Protein AF-A0A847UBL8-F1 (afdb_monomer)

Radius of gyration: 18.48 Å; Cα contacts (8 Å, |Δi|>4): 573; chains: 1; bounding box: 47×29×57 Å

Mean predicted aligned error: 4.52 Å

pLDDT: mean 92.04, std 9.33, range [50.59, 98.62]

Structure (mmCIF, N/CA/C/O backbone):
data_AF-A0A847UBL8-F1
#
_entry.id   AF-A0A847UBL8-F1
#
loop_
_atom_site.group_PDB
_atom_site.id
_atom_site.type_symbol
_atom_site.label_atom_id
_atom_site.label_alt_id
_atom_site.label_comp_id
_atom_site.label_asym_id
_atom_site.label_entity_id
_atom_site.label_seq_id
_atom_site.pdbx_PDB_ins_code
_atom_site.Cartn_x
_atom_site.Cartn_y
_atom_site.Cartn_z
_atom_site.occupancy
_atom_site.B_iso_or_equiv
_atom_site.auth_seq_id
_atom_site.auth_comp_id
_atom_site.auth_asym_id
_atom_site.auth_atom_id
_atom_site.pdbx_PDB_model_num
ATOM 1 N N . MET A 1 1 ? 25.547 1.699 7.023 1.00 50.59 1 MET A N 1
ATOM 2 C CA . MET A 1 1 ? 24.297 2.345 6.584 1.00 50.59 1 MET A CA 1
ATOM 3 C C . MET A 1 1 ? 24.632 3.116 5.329 1.00 50.59 1 MET A C 1
ATOM 5 O O . MET A 1 1 ? 25.084 4.252 5.408 1.00 50.59 1 MET A O 1
ATOM 9 N N . THR A 1 2 ? 24.555 2.440 4.195 1.00 62.91 2 THR A N 1
ATOM 10 C CA . THR A 1 2 ? 24.952 2.987 2.902 1.00 62.91 2 THR A CA 1
ATOM 11 C C . THR A 1 2 ? 23.849 2.654 1.921 1.00 62.91 2 THR A C 1
ATOM 13 O O . THR A 1 2 ? 23.377 1.523 1.874 1.00 62.91 2 THR A O 1
ATOM 16 N N . VAL A 1 3 ? 23.389 3.678 1.207 1.00 76.44 3 VAL A N 1
ATOM 17 C CA . VAL A 1 3 ? 22.759 3.449 -0.085 1.00 76.44 3 VAL A CA 1
ATOM 18 C C . VAL A 1 3 ? 23.914 3.111 -1.010 1.00 76.44 3 VAL A C 1
ATOM 20 O O . VAL A 1 3 ? 24.780 3.959 -1.242 1.00 76.44 3 VAL A O 1
ATOM 23 N N . ASP A 1 4 ? 23.964 1.868 -1.466 1.00 84.25 4 ASP A N 1
ATOM 24 C CA . ASP A 1 4 ? 25.015 1.427 -2.371 1.00 84.25 4 ASP A CA 1
ATOM 25 C C . ASP A 1 4 ? 24.587 1.795 -3.787 1.00 84.25 4 ASP A C 1
ATOM 27 O O . ASP A 1 4 ? 23.496 1.429 -4.232 1.00 84.25 4 ASP A O 1
ATOM 31 N N . THR A 1 5 ? 25.421 2.593 -4.451 1.00 85.94 5 THR A N 1
ATOM 32 C CA . THR A 1 5 ? 25.137 3.133 -5.780 1.00 85.94 5 THR A CA 1
ATOM 33 C C . THR A 1 5 ? 25.952 2.403 -6.830 1.00 85.94 5 THR A C 1
ATOM 35 O O . THR A 1 5 ? 27.150 2.176 -6.658 1.00 85.94 5 THR A O 1
ATOM 38 N N . GLU A 1 6 ? 25.298 2.045 -7.924 1.00 85.56 6 GLU A N 1
ATOM 39 C CA . GLU A 1 6 ? 25.907 1.357 -9.054 1.00 85.56 6 GLU A CA 1
ATOM 40 C C . GLU A 1 6 ? 25.347 1.901 -10.369 1.00 85.56 6 GLU A C 1
ATOM 42 O O . GLU A 1 6 ? 24.190 2.314 -10.440 1.00 85.56 6 GLU A O 1
ATOM 47 N N . VAL A 1 7 ? 26.184 1.920 -11.407 1.00 83.44 7 VAL A N 1
ATOM 48 C CA . VAL A 1 7 ? 25.737 2.148 -12.786 1.00 83.44 7 VAL A CA 1
ATOM 49 C C . VAL A 1 7 ? 25.394 0.784 -13.359 1.00 83.44 7 VAL A C 1
ATOM 51 O O . VAL A 1 7 ? 26.272 -0.077 -13.463 1.00 83.44 7 VAL A O 1
ATOM 54 N N . ILE A 1 8 ? 24.123 0.575 -13.684 1.00 83.56 8 ILE A N 1
ATOM 55 C CA . ILE A 1 8 ? 23.618 -0.698 -14.197 1.00 83.56 8 ILE A CA 1
ATOM 56 C C . ILE A 1 8 ? 22.680 -0.464 -15.374 1.00 83.56 8 ILE A C 1
ATOM 58 O O . ILE A 1 8 ? 21.973 0.538 -15.444 1.00 83.56 8 ILE A O 1
ATOM 62 N N . GLU A 1 9 ? 22.678 -1.410 -16.308 1.00 86.75 9 GLU A N 1
ATOM 63 C CA . GLU A 1 9 ? 21.803 -1.361 -17.475 1.00 86.75 9 GLU A CA 1
ATOM 64 C C . GLU A 1 9 ? 20.340 -1.623 -17.091 1.00 86.75 9 GLU A C 1
ATOM 66 O O . GLU A 1 9 ? 20.037 -2.267 -16.083 1.00 86.75 9 GLU A O 1
ATOM 71 N N . ARG A 1 10 ? 19.419 -1.174 -17.948 1.00 89.00 10 ARG A N 1
ATOM 72 C CA . ARG A 1 10 ? 17.967 -1.325 -17.780 1.00 89.00 10 ARG A CA 1
ATOM 73 C C . ARG A 1 10 ? 17.536 -2.740 -17.385 1.00 89.00 10 ARG A C 1
ATOM 75 O O . ARG A 1 10 ? 16.724 -2.899 -16.476 1.00 89.00 10 ARG A O 1
ATOM 82 N N . ASP A 1 11 ? 18.062 -3.758 -18.059 1.00 89.75 11 ASP A N 1
ATOM 83 C CA . ASP A 1 11 ? 17.656 -5.146 -17.820 1.00 89.75 11 ASP A CA 1
ATOM 84 C C . ASP A 1 11 ? 18.077 -5.617 -16.421 1.00 89.75 11 ASP A C 1
ATOM 86 O O . ASP A 1 11 ? 17.302 -6.285 -15.739 1.00 89.75 11 ASP A O 1
ATOM 90 N N . ALA A 1 12 ? 19.236 -5.165 -15.932 1.00 90.94 12 ALA A N 1
ATOM 91 C CA . ALA A 1 12 ? 19.679 -5.434 -14.566 1.00 90.94 12 ALA A CA 1
ATOM 92 C C . ALA A 1 12 ? 18.789 -4.735 -13.520 1.00 90.94 12 ALA A C 1
ATOM 94 O O . ALA A 1 12 ? 18.521 -5.307 -12.462 1.00 90.94 12 ALA A O 1
ATOM 95 N N . ILE A 1 13 ? 18.276 -3.533 -13.816 1.00 92.81 13 ILE A N 1
ATOM 96 C CA . ILE A 1 13 ? 17.282 -2.857 -12.963 1.00 92.81 13 ILE A CA 1
ATOM 97 C C . ILE A 1 13 ? 16.007 -3.700 -12.878 1.00 92.81 13 ILE A C 1
ATOM 99 O O . ILE A 1 13 ? 15.506 -3.945 -11.780 1.00 92.81 13 ILE A O 1
ATOM 103 N N . LEU A 1 14 ? 15.493 -4.171 -14.017 1.00 94.69 14 LEU A N 1
ATOM 104 C CA . LEU A 1 14 ? 14.295 -5.012 -14.063 1.00 94.69 14 LEU A CA 1
ATOM 105 C C . LEU A 1 14 ? 14.492 -6.335 -13.323 1.00 94.69 14 LEU A C 1
ATOM 107 O O . LEU A 1 14 ? 13.623 -6.723 -12.545 1.00 94.69 14 LEU A O 1
ATOM 111 N N . ASP A 1 15 ? 15.633 -6.998 -13.501 1.00 95.38 15 ASP A N 1
ATOM 112 C CA . ASP A 1 15 ? 15.965 -8.226 -12.773 1.00 95.38 15 ASP A CA 1
ATOM 113 C C . ASP A 1 15 ? 16.011 -7.997 -11.261 1.00 95.38 15 ASP A C 1
ATOM 115 O O . ASP A 1 15 ? 15.525 -8.824 -10.485 1.00 95.38 15 ASP A O 1
ATOM 119 N N . ARG A 1 16 ? 16.518 -6.840 -10.825 1.00 95.88 16 ARG A N 1
ATOM 120 C CA . ARG A 1 16 ? 16.548 -6.481 -9.407 1.00 95.88 16 ARG A CA 1
ATOM 121 C C . ARG A 1 16 ? 15.157 -6.181 -8.853 1.00 95.88 16 ARG A C 1
ATOM 123 O O . ARG A 1 16 ? 14.856 -6.613 -7.743 1.00 95.88 16 ARG A O 1
ATOM 130 N N . ILE A 1 17 ? 14.294 -5.514 -9.623 1.00 97.88 17 ILE A N 1
ATOM 131 C CA . ILE A 1 17 ? 12.876 -5.332 -9.270 1.00 97.88 17 ILE A CA 1
ATOM 132 C C . ILE A 1 17 ? 12.195 -6.696 -9.124 1.00 97.88 17 ILE A C 1
ATOM 134 O O . ILE A 1 17 ? 11.540 -6.932 -8.112 1.00 97.88 17 ILE A O 1
ATOM 138 N N . ARG A 1 18 ? 12.383 -7.617 -10.080 1.00 98.50 18 ARG A N 1
ATOM 139 C CA . ARG A 1 18 ? 11.810 -8.973 -10.007 1.00 98.50 18 ARG A CA 1
ATOM 140 C C . ARG A 1 18 ? 12.256 -9.697 -8.742 1.00 98.50 18 ARG A C 1
ATOM 142 O O . ARG A 1 18 ? 11.413 -10.165 -7.988 1.00 98.50 18 ARG A O 1
ATOM 149 N N . ALA A 1 19 ? 13.558 -9.701 -8.457 1.00 98.19 19 ALA A N 1
ATOM 150 C CA . ALA A 1 19 ? 14.106 -10.339 -7.263 1.00 98.19 19 ALA A CA 1
ATOM 151 C C . ALA A 1 19 ? 13.559 -9.737 -5.954 1.00 98.19 19 ALA A C 1
ATOM 153 O O . ALA A 1 19 ? 13.264 -10.476 -5.014 1.00 98.19 19 ALA A O 1
ATOM 154 N N . LEU A 1 20 ? 13.401 -8.409 -5.889 1.00 98.50 20 LEU A N 1
ATOM 155 C CA . LEU A 1 20 ? 12.799 -7.729 -4.738 1.00 98.50 20 LEU A CA 1
ATOM 156 C C . LEU A 1 20 ? 11.337 -8.147 -4.545 1.00 98.50 20 LEU A C 1
ATOM 158 O O . LEU A 1 20 ? 10.956 -8.531 -3.443 1.00 98.50 20 LEU A O 1
ATOM 162 N N . VAL A 1 21 ? 10.537 -8.101 -5.612 1.00 98.62 21 VAL A N 1
ATOM 163 C CA . VAL A 1 21 ? 9.102 -8.425 -5.581 1.00 98.62 21 VAL A CA 1
ATOM 164 C C . VAL A 1 21 ? 8.864 -9.908 -5.287 1.00 98.62 21 VAL A C 1
ATOM 166 O O . VAL A 1 21 ? 7.962 -10.243 -4.521 1.00 98.62 21 VAL A O 1
ATOM 169 N N . ASP A 1 22 ? 9.676 -10.809 -5.837 1.00 98.31 22 ASP A N 1
ATOM 170 C CA . ASP A 1 22 ? 9.594 -12.246 -5.555 1.00 98.31 22 ASP A CA 1
ATOM 171 C C . ASP A 1 22 ? 9.936 -12.564 -4.092 1.00 98.31 22 ASP A C 1
ATOM 173 O O . ASP A 1 22 ? 9.366 -13.485 -3.506 1.00 98.31 22 ASP A O 1
ATOM 177 N N . GLY A 1 23 ? 10.835 -11.782 -3.488 1.00 97.56 23 GLY A N 1
ATOM 178 C CA . GLY A 1 23 ? 11.231 -11.905 -2.088 1.00 97.56 23 GLY A CA 1
ATOM 179 C C . GLY A 1 23 ? 10.362 -11.134 -1.090 1.00 97.56 23 GLY A C 1
ATOM 180 O O . GLY A 1 23 ? 10.695 -11.153 0.095 1.00 97.56 23 GLY A O 1
ATOM 181 N N . ALA A 1 24 ? 9.318 -10.434 -1.541 1.00 97.81 24 ALA A N 1
ATOM 182 C CA . ALA A 1 24 ? 8.440 -9.635 -0.688 1.00 97.81 24 ALA A CA 1
ATOM 183 C C . ALA A 1 24 ? 7.417 -10.505 0.062 1.00 97.81 24 ALA A C 1
ATOM 185 O O . ALA A 1 24 ? 6.904 -11.489 -0.489 1.00 97.81 24 ALA A O 1
ATOM 186 N N . ALA A 1 25 ? 7.086 -10.113 1.294 1.00 95.62 25 ALA A N 1
ATOM 187 C CA . ALA A 1 25 ? 6.180 -10.855 2.175 1.00 95.62 25 ALA A CA 1
ATOM 188 C C . ALA A 1 25 ? 4.842 -10.151 2.451 1.00 95.62 25 ALA A C 1
ATOM 190 O O . ALA A 1 25 ? 3.852 -10.822 2.736 1.00 95.62 25 ALA A O 1
ATOM 191 N N . SER A 1 26 ? 4.798 -8.824 2.382 1.00 94.56 26 SER A N 1
ATOM 192 C CA . SER A 1 26 ? 3.670 -8.012 2.849 1.00 94.56 26 SER A CA 1
ATOM 193 C C . SER A 1 26 ? 3.264 -6.921 1.863 1.00 94.56 26 SER A C 1
ATOM 195 O O . SER A 1 26 ? 2.075 -6.762 1.580 1.00 94.56 26 SER A O 1
ATOM 197 N N . GLU A 1 27 ? 4.221 -6.187 1.293 1.00 96.56 27 GLU A N 1
ATOM 198 C CA . GLU A 1 27 ? 3.907 -5.077 0.397 1.00 96.56 27 GLU A CA 1
ATOM 199 C C . GLU A 1 27 ? 4.990 -4.798 -0.641 1.00 96.56 27 GLU A C 1
ATOM 201 O O . GLU A 1 27 ? 6.174 -5.065 -0.444 1.00 96.56 27 GLU A O 1
ATOM 206 N N . VAL A 1 28 ? 4.550 -4.205 -1.747 1.00 98.50 28 VAL A N 1
ATOM 207 C CA . VAL A 1 28 ? 5.371 -3.708 -2.844 1.00 98.50 28 VAL A CA 1
ATOM 208 C C . VAL A 1 28 ? 4.881 -2.308 -3.194 1.00 98.50 28 VAL A C 1
ATOM 210 O O . VAL A 1 28 ? 3.711 -2.123 -3.522 1.00 98.50 28 VAL A O 1
ATOM 213 N N . ALA A 1 29 ? 5.781 -1.332 -3.183 1.00 98.25 29 ALA A N 1
ATOM 214 C CA . ALA A 1 29 ? 5.577 -0.025 -3.793 1.00 98.25 29 ALA A CA 1
ATOM 215 C C . ALA A 1 29 ? 6.508 0.109 -4.997 1.00 98.25 29 ALA A C 1
ATOM 217 O O . ALA A 1 29 ? 7.729 0.071 -4.842 1.00 98.25 29 ALA A O 1
ATOM 218 N N . LEU A 1 30 ? 5.935 0.246 -6.190 1.00 98.50 30 LEU A N 1
ATOM 219 C CA . LEU A 1 30 ? 6.656 0.280 -7.458 1.00 98.50 30 LEU A CA 1
ATOM 220 C C . LEU A 1 30 ? 6.348 1.572 -8.221 1.00 98.50 30 LEU A C 1
ATOM 222 O O . LEU A 1 30 ? 5.190 1.953 -8.342 1.00 98.50 30 LEU A O 1
ATOM 226 N N . SER A 1 31 ? 7.373 2.207 -8.781 1.00 97.75 31 SER A N 1
ATOM 227 C CA . SER A 1 31 ? 7.287 3.311 -9.739 1.00 97.75 31 SER A CA 1
ATOM 228 C C . SER A 1 31 ? 8.117 2.969 -10.967 1.00 97.75 31 SER A C 1
ATOM 230 O O . SER A 1 31 ? 9.335 2.813 -10.858 1.00 97.75 31 SER A O 1
ATOM 232 N N . VAL A 1 32 ? 7.480 2.847 -12.130 1.00 95.44 32 VAL A N 1
ATOM 233 C CA . VAL A 1 32 ? 8.136 2.481 -13.398 1.00 95.44 32 VAL A CA 1
ATOM 234 C C . VAL A 1 32 ? 7.456 3.170 -14.587 1.00 95.44 32 VAL A C 1
ATOM 236 O O . VAL A 1 32 ? 6.275 3.519 -14.495 1.00 95.44 32 VAL A O 1
ATOM 239 N N . PRO A 1 33 ? 8.149 3.353 -15.729 1.00 92.00 33 PRO A N 1
ATOM 240 C CA . PRO A 1 33 ? 7.490 3.823 -16.933 1.00 92.00 33 PRO A CA 1
ATOM 241 C C . PRO A 1 33 ? 6.492 2.776 -17.420 1.00 92.00 33 PRO A C 1
ATOM 243 O O . PRO A 1 33 ? 6.700 1.571 -17.236 1.00 92.00 33 PRO A O 1
ATOM 246 N N . HIS A 1 34 ? 5.473 3.209 -18.160 1.00 88.44 34 HIS A N 1
ATOM 247 C CA . HIS A 1 34 ? 4.512 2.281 -18.764 1.00 88.44 34 HIS A CA 1
ATOM 248 C C . HIS A 1 34 ? 5.172 1.198 -19.635 1.00 88.44 34 HIS A C 1
ATOM 250 O O . HIS A 1 34 ? 4.654 0.090 -19.757 1.00 88.44 34 HIS A O 1
ATOM 256 N N . THR A 1 35 ? 6.329 1.498 -20.229 1.00 86.50 35 THR A N 1
ATOM 257 C CA . THR A 1 35 ? 7.072 0.588 -21.108 1.00 86.50 35 THR A CA 1
ATOM 258 C C . THR A 1 35 ? 7.704 -0.594 -20.377 1.00 86.50 35 THR A C 1
ATOM 260 O O . THR A 1 35 ? 7.967 -1.605 -21.019 1.00 86.50 35 THR A O 1
ATOM 263 N N . ALA A 1 36 ? 7.934 -0.496 -19.065 1.00 90.56 36 ALA A N 1
ATOM 264 C CA . ALA A 1 36 ? 8.500 -1.576 -18.254 1.00 90.56 36 ALA A CA 1
ATOM 265 C C . ALA A 1 36 ? 7.438 -2.552 -17.720 1.00 90.56 36 ALA A C 1
ATOM 267 O O . ALA A 1 36 ? 7.773 -3.665 -17.321 1.00 90.56 36 ALA A O 1
ATOM 268 N N . LEU A 1 37 ? 6.157 -2.165 -17.719 1.00 90.31 37 LEU A N 1
ATOM 269 C CA . LEU A 1 37 ? 5.081 -2.982 -17.151 1.00 90.31 37 LEU A CA 1
ATOM 270 C C . LEU A 1 37 ? 4.933 -4.371 -17.785 1.00 90.31 37 LEU A C 1
ATOM 272 O O . LEU A 1 37 ? 4.844 -5.330 -17.020 1.00 90.31 37 LEU A O 1
ATOM 276 N N . PRO A 1 38 ? 4.941 -4.536 -19.127 1.00 91.00 38 PRO A N 1
ATOM 277 C CA . PRO A 1 38 ? 4.765 -5.861 -19.727 1.00 91.00 38 PRO A CA 1
ATOM 278 C C . PRO A 1 38 ? 5.842 -6.864 -19.293 1.00 91.00 38 PRO A C 1
ATOM 280 O O . PRO A 1 38 ? 5.612 -8.066 -19.252 1.00 91.00 38 PRO A O 1
ATOM 283 N N . GLU A 1 39 ? 7.030 -6.372 -18.940 1.00 94.00 39 GLU A N 1
ATOM 284 C CA . GLU A 1 39 ? 8.161 -7.191 -18.504 1.00 94.00 39 GLU A CA 1
ATOM 285 C C . GLU A 1 39 ? 8.105 -7.569 -17.016 1.00 94.00 39 GLU A C 1
ATOM 287 O O . GLU A 1 39 ? 8.870 -8.433 -16.574 1.00 94.00 39 GLU A O 1
ATOM 292 N N . LEU A 1 40 ? 7.229 -6.917 -16.249 1.00 96.62 40 LEU A N 1
ATOM 293 C CA . LEU A 1 40 ? 7.016 -7.134 -14.817 1.00 96.62 40 LEU A CA 1
ATOM 294 C C . LEU A 1 40 ? 5.651 -7.773 -14.514 1.00 96.62 40 LEU A C 1
ATOM 296 O O . LEU A 1 40 ? 5.417 -8.166 -13.375 1.00 96.62 40 LEU A O 1
ATOM 300 N N . GLU A 1 41 ? 4.776 -7.914 -15.514 1.00 95.88 41 GLU A N 1
ATOM 301 C CA . GLU A 1 41 ? 3.394 -8.397 -15.377 1.00 95.88 41 GLU A CA 1
ATOM 302 C C . GLU A 1 41 ? 3.306 -9.718 -14.601 1.00 95.88 41 GLU A C 1
ATOM 304 O O . GLU A 1 41 ? 2.591 -9.812 -13.607 1.00 95.88 41 GLU A O 1
ATOM 309 N N . ALA A 1 42 ? 4.093 -10.724 -14.995 1.00 96.94 42 ALA A N 1
ATOM 310 C CA . ALA A 1 42 ? 4.076 -12.035 -14.344 1.00 96.94 42 ALA A CA 1
ATOM 311 C C . ALA A 1 42 ? 4.524 -11.969 -12.872 1.00 96.94 42 ALA A C 1
ATOM 313 O O . ALA A 1 42 ? 3.921 -12.605 -12.009 1.00 96.94 42 ALA A O 1
ATOM 314 N N . THR A 1 43 ? 5.559 -11.180 -12.579 1.00 98.31 43 THR A N 1
ATOM 315 C CA . THR A 1 43 ? 6.092 -10.999 -11.221 1.00 98.31 43 THR A CA 1
ATOM 316 C C . THR A 1 43 ? 5.093 -10.253 -10.333 1.00 98.31 43 THR A C 1
ATOM 318 O O . THR A 1 43 ? 4.839 -10.663 -9.201 1.00 98.31 43 THR A O 1
ATOM 321 N N . LEU A 1 44 ? 4.471 -9.190 -10.852 1.00 98.38 44 LEU A N 1
ATOM 322 C CA . LEU A 1 44 ? 3.452 -8.423 -10.135 1.00 98.38 44 LEU A CA 1
ATOM 323 C C . LEU A 1 44 ? 2.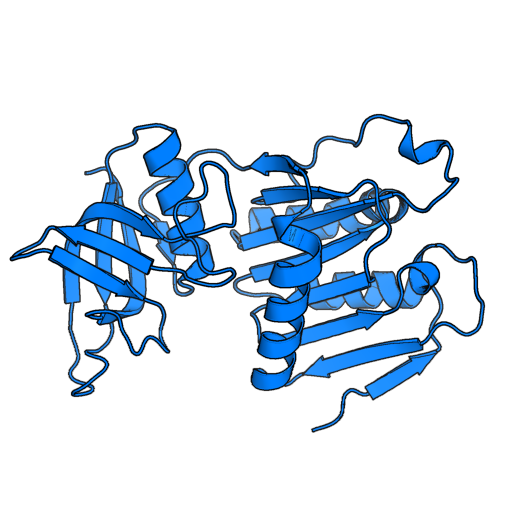180 -9.240 -9.899 1.00 98.38 44 LEU A C 1
ATOM 325 O O . LEU A 1 44 ? 1.645 -9.219 -8.793 1.00 98.38 44 LEU A O 1
ATOM 329 N N . SER A 1 45 ? 1.738 -10.013 -10.893 1.00 97.94 45 SER A N 1
ATOM 330 C CA . SER A 1 45 ? 0.606 -10.929 -10.741 1.00 97.94 45 SER A CA 1
ATOM 331 C C . SER A 1 45 ? 0.865 -11.971 -9.667 1.00 97.94 45 SER A C 1
ATOM 333 O O . SER A 1 45 ? 0.026 -12.167 -8.794 1.00 97.94 45 SER A O 1
ATOM 335 N N . ALA A 1 46 ? 2.057 -12.568 -9.647 1.00 98.19 46 ALA A N 1
ATOM 336 C CA . ALA A 1 46 ? 2.421 -13.509 -8.597 1.00 98.19 46 ALA A CA 1
ATOM 337 C C . ALA A 1 46 ? 2.445 -12.860 -7.200 1.00 98.19 46 ALA A C 1
ATOM 339 O O . ALA A 1 46 ? 2.159 -13.534 -6.213 1.00 98.19 46 ALA A O 1
ATOM 340 N N . ALA A 1 47 ? 2.797 -11.574 -7.085 1.00 98.31 47 ALA A N 1
ATOM 341 C CA . ALA A 1 47 ? 2.736 -10.846 -5.817 1.00 98.31 47 ALA A CA 1
ATOM 342 C C . ALA A 1 47 ? 1.287 -10.603 -5.361 1.00 98.31 47 ALA A C 1
ATOM 344 O O . ALA A 1 47 ? 0.973 -10.817 -4.190 1.00 98.31 47 ALA A O 1
ATOM 345 N N . VAL A 1 48 ? 0.393 -10.230 -6.282 1.00 97.44 48 VAL A N 1
ATOM 346 C CA . VAL A 1 48 ? -1.046 -10.098 -5.999 1.00 97.44 48 VAL A CA 1
ATOM 347 C C . VAL A 1 48 ? -1.650 -11.442 -5.583 1.00 97.44 48 VAL A C 1
ATOM 349 O O . VAL A 1 48 ? -2.337 -11.503 -4.567 1.00 97.44 48 VAL A O 1
ATOM 352 N N . ASP A 1 49 ? -1.331 -12.532 -6.287 1.00 96.56 49 ASP A N 1
ATOM 353 C CA . ASP A 1 49 ? -1.835 -13.883 -5.989 1.00 96.56 49 ASP A CA 1
ATOM 354 C C . ASP A 1 49 ? -1.396 -14.397 -4.609 1.00 96.56 49 ASP A C 1
ATOM 356 O O . ASP A 1 49 ? -2.108 -15.163 -3.958 1.00 96.56 49 ASP A O 1
ATOM 360 N N . ARG A 1 50 ? -0.223 -13.964 -4.130 1.00 95.44 50 ARG A N 1
ATOM 361 C CA . ARG A 1 50 ? 0.255 -14.239 -2.764 1.00 95.44 50 ARG A CA 1
ATOM 362 C C . ARG A 1 50 ? -0.437 -13.381 -1.696 1.00 95.44 50 ARG A C 1
ATOM 364 O O . ARG A 1 50 ? -0.206 -13.606 -0.510 1.00 95.44 50 ARG A O 1
ATOM 371 N N . GLY A 1 51 ? -1.279 -12.429 -2.095 1.00 94.38 51 GLY A N 1
ATOM 372 C CA . GLY A 1 51 ? -2.044 -11.570 -1.199 1.00 94.38 51 GLY A CA 1
ATOM 373 C C . GLY A 1 51 ? -1.262 -10.380 -0.648 1.00 94.38 51 GLY A C 1
ATOM 374 O O . GLY A 1 51 ? -1.593 -9.911 0.437 1.00 94.38 51 GLY A O 1
ATOM 375 N N . LEU A 1 52 ? -0.229 -9.894 -1.345 1.00 96.75 52 LEU A N 1
ATOM 376 C CA . LEU A 1 52 ? 0.527 -8.703 -0.933 1.00 96.75 52 LEU A CA 1
ATOM 377 C C . LEU A 1 52 ? -0.259 -7.422 -1.246 1.00 96.75 52 LEU A C 1
ATOM 379 O O . LEU A 1 52 ? -1.060 -7.376 -2.180 1.00 96.75 52 LEU A O 1
ATOM 383 N N . LEU A 1 53 ? 0.024 -6.342 -0.512 1.00 97.38 53 LEU A N 1
ATOM 384 C CA . LEU A 1 53 ? -0.355 -4.996 -0.945 1.00 97.38 53 LEU A CA 1
ATOM 385 C C . LEU A 1 53 ? 0.571 -4.553 -2.085 1.00 97.38 53 LEU A C 1
ATOM 387 O O . LEU A 1 53 ? 1.740 -4.264 -1.847 1.00 97.38 53 LEU A O 1
ATOM 391 N N . VAL A 1 54 ? 0.059 -4.458 -3.310 1.00 98.38 54 VAL A N 1
ATOM 392 C CA . VAL A 1 54 ? 0.852 -4.069 -4.486 1.00 98.38 54 VAL A CA 1
ATOM 393 C C . VAL A 1 54 ? 0.408 -2.693 -4.985 1.00 98.38 54 VAL A C 1
ATOM 395 O O . VAL A 1 54 ? -0.648 -2.549 -5.605 1.00 98.38 54 VAL A O 1
ATOM 398 N N . LEU A 1 55 ? 1.213 -1.673 -4.698 1.00 98.12 55 LEU A N 1
ATOM 399 C CA . LEU A 1 55 ? 1.027 -0.291 -5.134 1.00 98.12 55 LEU A CA 1
ATOM 400 C C . LEU A 1 55 ? 1.881 -0.032 -6.378 1.00 98.12 55 LEU A C 1
ATOM 402 O O . LEU A 1 55 ? 3.108 -0.104 -6.312 1.00 98.12 55 LEU A O 1
ATOM 406 N N . VAL A 1 56 ? 1.248 0.299 -7.503 1.00 98.31 56 VAL A N 1
ATOM 407 C CA . VAL A 1 56 ? 1.949 0.552 -8.772 1.00 98.31 56 VAL A CA 1
ATOM 408 C C . VAL A 1 56 ? 1.699 1.979 -9.242 1.00 98.31 56 VAL A C 1
ATOM 410 O O . VAL A 1 56 ? 0.592 2.338 -9.631 1.00 98.31 56 VAL A O 1
ATOM 413 N N . LEU A 1 57 ? 2.739 2.803 -9.235 1.00 97.38 57 LEU A N 1
ATOM 414 C CA . LEU A 1 57 ? 2.775 4.064 -9.955 1.00 97.38 57 LEU A CA 1
ATOM 415 C C . LEU A 1 57 ? 3.360 3.827 -11.346 1.00 97.38 57 LEU A C 1
ATOM 417 O O . LEU A 1 57 ? 4.507 3.412 -11.506 1.00 97.38 57 LEU A O 1
ATOM 421 N N . VAL A 1 58 ? 2.566 4.137 -12.356 1.00 95.31 58 VAL A N 1
ATOM 422 C CA . VAL A 1 58 ? 2.980 4.111 -13.752 1.00 95.31 58 VAL A CA 1
ATOM 423 C C . VAL A 1 58 ? 3.141 5.541 -14.216 1.00 95.31 58 VAL A C 1
ATOM 425 O O . VAL A 1 58 ? 2.253 6.363 -13.994 1.00 95.31 58 VAL A O 1
ATOM 428 N N . TRP A 1 59 ? 4.248 5.848 -14.869 1.00 92.69 59 TRP A N 1
ATOM 429 C CA . TRP A 1 59 ? 4.470 7.175 -15.425 1.00 92.69 59 TRP A CA 1
ATOM 430 C C . TRP A 1 59 ? 4.830 7.125 -16.904 1.00 92.69 59 TRP A C 1
ATOM 432 O O . TRP A 1 59 ? 5.232 6.092 -17.449 1.00 92.69 59 TRP A O 1
ATOM 442 N N . ASP A 1 60 ? 4.650 8.258 -17.567 1.00 85.31 60 ASP A N 1
ATOM 443 C CA . ASP A 1 60 ? 4.894 8.410 -18.991 1.00 85.31 60 ASP A CA 1
ATOM 444 C C . ASP A 1 60 ? 6.161 9.243 -19.232 1.00 85.31 60 ASP A C 1
ATOM 446 O O . ASP A 1 60 ? 6.250 10.377 -18.762 1.00 85.31 60 ASP A O 1
ATOM 450 N N . PRO A 1 61 ? 7.177 8.709 -19.939 1.00 73.75 61 PRO A N 1
ATOM 451 C CA . PRO A 1 61 ? 8.333 9.508 -20.319 1.00 73.75 61 PRO A CA 1
ATOM 452 C 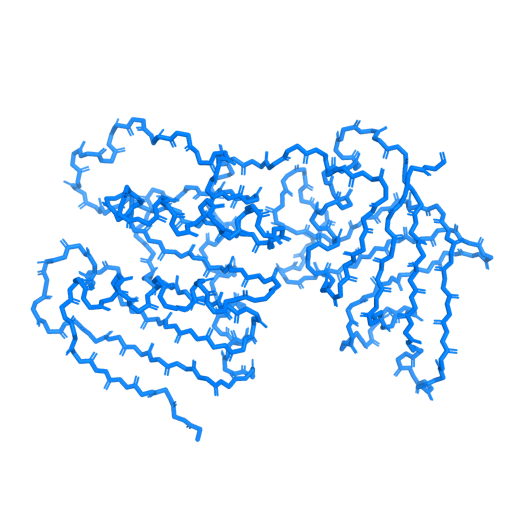C . PRO A 1 61 ? 7.904 10.680 -21.223 1.00 73.75 61 PRO A C 1
ATOM 454 O O . PRO A 1 61 ? 7.094 10.477 -22.140 1.00 73.75 61 PRO A O 1
ATOM 457 N N . PRO A 1 62 ? 8.466 11.890 -21.041 1.00 68.94 62 PRO A N 1
ATOM 458 C CA . PRO A 1 62 ? 8.191 13.017 -21.920 1.00 68.94 62 PRO A CA 1
ATOM 459 C C . PRO A 1 62 ? 8.514 12.649 -23.371 1.00 68.94 62 PRO A C 1
ATOM 461 O O . PRO A 1 62 ? 9.568 12.090 -23.653 1.00 68.94 62 PRO A O 1
ATOM 464 N N . HIS A 1 63 ? 7.620 12.992 -24.299 1.00 69.75 63 HIS A N 1
ATOM 465 C CA . HIS A 1 63 ? 7.773 12.731 -25.739 1.00 69.75 63 HIS A CA 1
ATOM 466 C C . HIS A 1 63 ? 7.733 11.253 -26.182 1.00 69.75 63 HIS A C 1
ATOM 468 O O . HIS A 1 63 ? 7.974 10.982 -27.360 1.00 69.75 63 HIS A O 1
ATOM 474 N N . ASP A 1 64 ? 7.363 10.300 -25.319 1.00 70.44 64 ASP A N 1
ATOM 475 C CA . ASP A 1 64 ? 7.102 8.928 -25.770 1.00 70.44 64 ASP A CA 1
ATOM 476 C C . ASP A 1 64 ? 5.706 8.834 -26.403 1.00 70.44 64 ASP A C 1
ATOM 478 O O . ASP A 1 64 ? 4.699 8.825 -25.704 1.00 70.44 64 ASP A O 1
ATOM 482 N N . GLU A 1 65 ? 5.602 8.722 -27.728 1.00 68.94 65 GLU A N 1
ATOM 483 C CA . GLU A 1 65 ? 4.313 8.576 -28.428 1.00 68.94 65 GLU A CA 1
ATOM 484 C C . GLU A 1 65 ? 3.508 7.335 -27.980 1.00 68.94 65 GLU A C 1
ATOM 486 O O . GLU A 1 65 ? 2.290 7.292 -28.168 1.00 68.94 65 GLU A O 1
ATOM 491 N N . ARG A 1 66 ? 4.148 6.333 -27.354 1.00 67.38 66 ARG A N 1
ATOM 492 C CA . ARG A 1 66 ? 3.454 5.182 -26.750 1.00 67.38 66 ARG A CA 1
ATOM 493 C C . ARG A 1 66 ? 2.650 5.565 -25.509 1.00 67.38 66 ARG A C 1
ATOM 495 O O . ARG A 1 66 ? 1.639 4.915 -25.271 1.00 67.38 66 ARG A O 1
ATOM 502 N N . SER A 1 67 ? 3.011 6.641 -24.804 1.00 65.06 67 SER A N 1
ATOM 503 C CA . SER A 1 67 ? 2.231 7.180 -23.675 1.00 65.06 67 SER A CA 1
ATOM 504 C C . SER A 1 67 ? 0.807 7.578 -24.075 1.00 65.06 67 SER A C 1
ATOM 506 O O . SER A 1 67 ? -0.113 7.530 -23.267 1.00 65.06 67 SER A O 1
ATOM 508 N N . LYS A 1 68 ? 0.574 7.903 -25.354 1.00 65.50 68 LYS A N 1
ATOM 509 C CA . LYS A 1 68 ? -0.770 8.204 -25.871 1.00 65.50 68 LYS A CA 1
ATOM 510 C C . LYS A 1 68 ? -1.651 6.961 -26.008 1.00 65.50 68 LYS A C 1
ATOM 512 O O . LYS A 1 68 ? -2.837 7.092 -26.303 1.00 65.50 68 LYS A O 1
ATOM 517 N N . ARG A 1 69 ? -1.087 5.757 -25.863 1.00 68.75 69 ARG A N 1
ATOM 518 C CA . ARG A 1 69 ? -1.848 4.505 -25.881 1.00 68.75 69 ARG A CA 1
ATOM 519 C C . ARG A 1 69 ? -2.516 4.294 -24.527 1.00 68.75 69 ARG A C 1
ATOM 521 O O . ARG A 1 69 ? -2.014 4.719 -23.488 1.00 68.75 69 ARG A O 1
ATOM 528 N N . GLU A 1 70 ? -3.657 3.620 -24.551 1.00 73.06 70 GLU A N 1
ATOM 529 C CA . GLU A 1 70 ? -4.289 3.151 -23.323 1.00 73.06 70 GLU A CA 1
ATOM 530 C C . GLU A 1 70 ? -3.358 2.161 -22.615 1.00 73.06 70 GLU A C 1
ATOM 532 O O . GLU A 1 70 ? -2.753 1.292 -23.253 1.00 73.06 70 GLU A O 1
ATOM 537 N N . LEU A 1 71 ? -3.225 2.321 -21.297 1.00 78.69 71 LEU A N 1
ATOM 538 C CA . LEU A 1 71 ? -2.503 1.362 -20.471 1.00 78.69 71 LEU A CA 1
ATOM 539 C C . LEU A 1 71 ? -3.251 0.021 -20.489 1.00 78.69 71 LEU A C 1
ATOM 541 O O . LEU A 1 71 ? -4.485 0.023 -20.438 1.00 78.69 71 LEU A O 1
ATOM 545 N N . PRO A 1 72 ? -2.537 -1.120 -20.527 1.00 80.06 72 PRO A N 1
ATOM 546 C CA . PRO A 1 72 ? -3.177 -2.404 -20.284 1.00 80.06 72 PRO A CA 1
ATOM 547 C C . PRO A 1 72 ? -3.821 -2.404 -18.892 1.00 80.06 72 PRO A C 1
ATOM 549 O O . PRO A 1 72 ? -3.414 -1.655 -18.001 1.00 80.06 72 PRO A O 1
ATOM 552 N N . SER A 1 73 ? -4.828 -3.257 -18.703 1.00 87.12 73 SER A N 1
ATOM 553 C CA . SER A 1 73 ? -5.444 -3.428 -17.387 1.00 87.12 73 SER A CA 1
ATOM 554 C C . SER A 1 73 ? -4.390 -3.831 -16.355 1.00 87.12 73 SER A C 1
ATOM 556 O O . SER A 1 73 ? -3.644 -4.784 -16.563 1.00 87.12 73 SER A O 1
ATOM 558 N N . LEU A 1 74 ? -4.366 -3.120 -15.229 1.00 92.31 74 LEU A N 1
ATOM 559 C CA . LEU A 1 74 ? -3.480 -3.396 -14.095 1.00 92.31 74 LEU A CA 1
ATOM 560 C C . LEU A 1 74 ? -4.169 -4.217 -13.003 1.00 92.31 74 LEU A C 1
ATOM 562 O O . LEU A 1 74 ? -3.602 -4.388 -11.923 1.00 92.31 74 LEU A O 1
ATOM 566 N N . ALA A 1 75 ? -5.369 -4.736 -13.282 1.00 91.69 75 ALA A N 1
ATOM 567 C CA . ALA A 1 75 ? -6.187 -5.430 -12.293 1.00 91.69 75 ALA A CA 1
ATOM 568 C C . ALA A 1 75 ? -5.505 -6.668 -11.709 1.00 91.69 75 ALA A C 1
ATOM 570 O O . ALA A 1 75 ? -5.538 -6.889 -10.505 1.00 91.69 75 ALA A O 1
ATOM 571 N N . ASN A 1 76 ? -4.795 -7.420 -12.549 1.00 93.44 76 ASN A N 1
ATOM 572 C CA . ASN A 1 76 ? -4.063 -8.600 -12.101 1.00 93.44 76 ASN A CA 1
ATOM 573 C C . ASN A 1 76 ? -2.660 -8.263 -11.580 1.00 93.44 76 ASN A C 1
ATOM 575 O O . ASN A 1 76 ? -1.963 -9.154 -11.135 1.00 93.44 76 ASN A O 1
ATOM 579 N N . CYS A 1 77 ? -2.204 -7.012 -11.674 1.00 96.19 77 CYS A N 1
ATOM 580 C CA . CYS A 1 77 ? -0.820 -6.617 -11.369 1.00 96.19 77 CYS A CA 1
ATOM 581 C C . CYS A 1 77 ? -0.710 -5.649 -10.191 1.00 96.19 77 CYS A C 1
ATOM 583 O O . CYS A 1 77 ? 0.382 -5.181 -9.876 1.00 96.19 77 CYS A O 1
ATOM 585 N N . SER A 1 78 ? -1.827 -5.274 -9.576 1.00 97.88 78 SER A N 1
ATOM 586 C CA . SER A 1 78 ? -1.833 -4.285 -8.507 1.00 97.88 78 SER A CA 1
ATOM 587 C C . SER A 1 78 ? -3.026 -4.473 -7.585 1.00 97.88 78 SER A C 1
ATOM 589 O O . SER A 1 78 ? -4.107 -4.856 -8.020 1.00 97.88 78 SER A O 1
ATOM 591 N N . THR A 1 79 ? -2.853 -4.116 -6.317 1.00 97.50 79 THR A N 1
ATOM 592 C CA . THR A 1 79 ? -3.975 -3.780 -5.435 1.00 97.50 79 THR A CA 1
ATOM 593 C C . THR A 1 79 ? -4.485 -2.381 -5.759 1.00 97.50 79 THR A C 1
ATOM 595 O O . THR A 1 79 ? -5.687 -2.152 -5.822 1.00 97.50 79 THR A O 1
ATOM 598 N N . VAL A 1 80 ? -3.571 -1.437 -5.990 1.00 97.88 80 VAL A N 1
ATOM 599 C CA . VAL A 1 80 ? -3.893 -0.072 -6.412 1.00 97.88 80 VAL A CA 1
ATOM 600 C C . VAL A 1 80 ? -2.876 0.347 -7.456 1.00 97.88 80 VAL A C 1
ATOM 602 O O . VAL A 1 80 ? -1.672 0.207 -7.230 1.00 97.88 80 VAL A O 1
ATOM 605 N N . ALA A 1 81 ? -3.343 0.895 -8.574 1.00 97.69 81 ALA A N 1
ATOM 606 C CA . ALA A 1 81 ? -2.466 1.537 -9.534 1.00 97.69 81 ALA A CA 1
ATOM 607 C C . ALA A 1 81 ? -2.857 2.985 -9.790 1.00 97.69 81 ALA A C 1
ATOM 609 O O . ALA A 1 81 ? -4.036 3.342 -9.898 1.00 97.69 81 ALA A O 1
ATOM 610 N N . ARG A 1 82 ? -1.829 3.815 -9.937 1.00 96.38 82 ARG A N 1
ATOM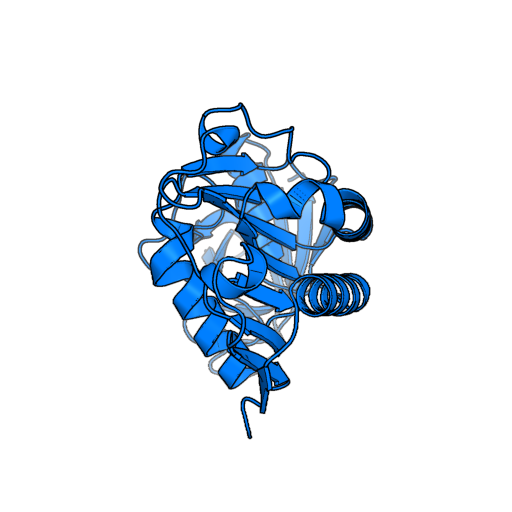 611 C CA . ARG A 1 82 ? -1.957 5.212 -10.321 1.00 96.38 82 ARG A CA 1
ATOM 612 C C . ARG A 1 82 ? -1.137 5.511 -11.560 1.00 96.38 82 ARG A C 1
ATOM 614 O O . ARG A 1 82 ? -0.107 4.885 -11.791 1.00 96.38 82 ARG A O 1
ATOM 621 N N . ARG A 1 83 ? -1.589 6.494 -12.334 1.00 94.38 83 ARG A N 1
ATOM 622 C CA . ARG A 1 83 ? -0.899 7.004 -13.516 1.00 94.38 83 ARG A CA 1
ATOM 623 C C . ARG A 1 83 ? -0.490 8.460 -13.319 1.00 94.38 83 ARG A C 1
ATOM 625 O O . ARG A 1 83 ? -1.318 9.285 -12.929 1.00 94.38 83 ARG A O 1
ATOM 632 N N . SER A 1 84 ? 0.768 8.760 -13.616 1.00 93.00 84 SER A N 1
ATOM 633 C CA . SER A 1 84 ? 1.308 10.115 -13.732 1.00 93.00 84 SER A CA 1
ATOM 634 C C . SER A 1 84 ? 1.628 10.419 -15.195 1.00 93.00 84 SER A C 1
ATOM 636 O O . SER A 1 84 ? 2.247 9.602 -15.873 1.00 93.00 84 SER A O 1
ATOM 638 N N . GLU A 1 85 ? 1.226 11.594 -15.676 1.00 87.44 85 GLU A N 1
ATOM 639 C CA . GLU A 1 85 ? 1.642 12.097 -16.997 1.00 87.44 85 GLU A CA 1
ATOM 640 C C . GLU A 1 85 ? 3.061 12.693 -16.965 1.00 87.44 85 GLU A C 1
ATOM 642 O O . GLU A 1 85 ? 3.686 12.860 -18.010 1.00 87.44 85 GLU A O 1
ATOM 647 N N . ASP A 1 86 ? 3.583 12.974 -15.767 1.00 87.12 86 ASP A N 1
ATOM 648 C CA . ASP A 1 86 ? 4.944 13.451 -15.539 1.00 87.12 86 ASP A CA 1
ATOM 649 C C . ASP A 1 86 ? 5.888 12.300 -15.169 1.00 87.12 86 ASP A C 1
ATOM 651 O O . ASP A 1 86 ? 5.486 11.337 -14.502 1.00 87.12 86 ASP A O 1
ATOM 655 N N . ILE A 1 87 ? 7.165 12.439 -15.545 1.00 86.62 87 ILE A N 1
ATOM 656 C CA . ILE A 1 87 ? 8.231 11.501 -15.175 1.00 86.62 87 ILE A CA 1
ATOM 657 C C . ILE A 1 87 ? 8.380 11.406 -13.652 1.00 86.62 87 ILE A C 1
ATOM 659 O O . ILE A 1 87 ? 8.425 12.417 -12.950 1.00 86.62 87 ILE A O 1
ATOM 663 N N . ALA A 1 88 ? 8.522 10.181 -13.150 1.00 91.50 88 ALA A N 1
ATOM 664 C CA . ALA A 1 88 ? 8.860 9.913 -11.758 1.00 91.50 88 ALA A CA 1
ATOM 665 C C . ALA A 1 88 ? 10.138 9.055 -11.671 1.00 91.50 88 ALA A C 1
ATOM 667 O O . ALA A 1 88 ? 10.588 8.497 -12.677 1.00 91.50 88 ALA A O 1
ATOM 668 N N . PRO A 1 89 ? 10.759 8.946 -10.485 1.00 92.62 89 PRO A N 1
ATOM 669 C CA . PRO A 1 89 ? 11.869 8.033 -10.263 1.00 92.62 89 PRO A CA 1
ATOM 670 C C . PRO A 1 89 ? 11.484 6.586 -10.572 1.00 92.62 89 PRO A C 1
ATOM 672 O O . PRO A 1 89 ? 10.326 6.182 -10.402 1.00 92.62 89 PRO A O 1
ATOM 675 N N . VAL A 1 90 ? 12.481 5.789 -10.949 1.00 94.06 90 VAL A N 1
ATOM 676 C CA . VAL A 1 90 ? 12.374 4.338 -10.800 1.00 94.06 90 VAL A CA 1
ATOM 677 C C . VAL A 1 90 ? 12.481 4.049 -9.320 1.00 94.06 90 VAL A C 1
ATOM 679 O O . VAL A 1 90 ? 13.459 4.429 -8.682 1.00 94.06 90 VAL A O 1
ATOM 682 N N . PHE A 1 91 ? 11.472 3.404 -8.763 1.00 97.38 91 PHE A N 1
ATOM 683 C CA . PHE A 1 91 ? 11.426 3.123 -7.338 1.00 97.38 91 PHE A CA 1
ATOM 684 C C . PHE A 1 91 ? 10.825 1.749 -7.118 1.00 97.38 91 PHE A C 1
ATOM 686 O O . PHE A 1 91 ? 9.788 1.432 -7.688 1.00 97.38 91 PHE A O 1
ATOM 693 N N . CYS A 1 92 ? 11.462 0.941 -6.287 1.00 98.25 92 CYS A N 1
ATOM 694 C CA . CYS A 1 92 ? 10.872 -0.275 -5.758 1.00 98.25 92 CYS A CA 1
ATOM 695 C C . CYS A 1 92 ? 11.215 -0.339 -4.277 1.00 98.25 92 CYS A C 1
ATOM 697 O O . CYS A 1 92 ? 12.389 -0.274 -3.922 1.00 98.25 92 CYS A O 1
ATOM 699 N N . CYS A 1 93 ? 10.209 -0.454 -3.423 1.00 98.31 93 CYS A N 1
ATOM 700 C CA . CYS A 1 93 ? 10.375 -0.708 -2.001 1.00 98.31 93 CYS A CA 1
ATOM 701 C C . CYS A 1 93 ? 9.469 -1.867 -1.620 1.00 98.31 93 CYS A C 1
ATOM 703 O O . CYS A 1 93 ? 8.285 -1.864 -1.962 1.00 98.31 93 CYS A O 1
ATOM 705 N N . VAL A 1 94 ? 10.036 -2.859 -0.945 1.00 98.19 94 VAL A N 1
ATOM 706 C CA . VAL A 1 94 ? 9.308 -4.036 -0.481 1.00 98.19 94 VAL A CA 1
ATOM 707 C C . VAL A 1 94 ? 9.364 -4.107 1.032 1.00 98.19 94 VAL A C 1
ATOM 709 O O . VAL A 1 94 ? 10.392 -3.786 1.638 1.00 98.19 94 VAL A O 1
ATOM 712 N N . ASP A 1 95 ? 8.230 -4.469 1.628 1.00 95.62 95 ASP A N 1
ATOM 713 C CA . ASP A 1 95 ? 8.050 -4.655 3.074 1.00 95.62 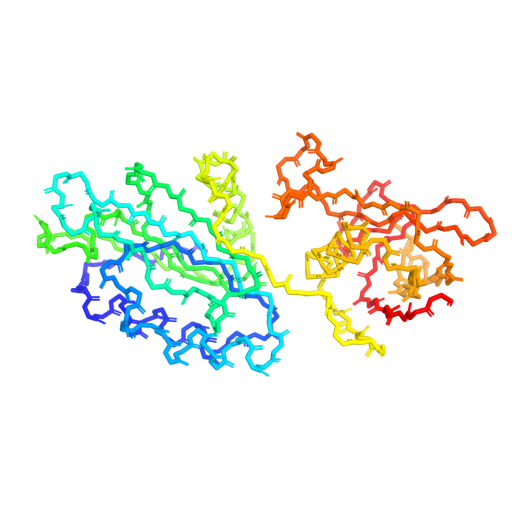95 ASP A CA 1
ATOM 714 C C . ASP A 1 95 ? 8.437 -3.437 3.935 1.00 95.62 95 ASP A C 1
ATOM 716 O O . ASP A 1 95 ? 8.570 -3.535 5.149 1.00 95.62 95 ASP A O 1
ATOM 720 N N . ASN A 1 96 ? 8.598 -2.263 3.309 1.00 92.38 96 ASN A N 1
ATOM 721 C CA . ASN A 1 96 ? 9.140 -1.049 3.920 1.00 92.38 96 ASN A CA 1
ATOM 722 C C . ASN A 1 96 ? 10.528 -1.246 4.573 1.00 92.38 96 ASN A C 1
ATOM 724 O O . ASN A 1 96 ? 10.871 -0.565 5.539 1.00 92.38 96 ASN A O 1
ATOM 728 N N . GLU A 1 97 ? 11.343 -2.148 4.021 1.00 94.75 97 GLU A N 1
ATOM 729 C CA . GLU A 1 97 ? 12.666 -2.499 4.561 1.00 94.75 97 GLU A CA 1
ATOM 730 C C . GLU A 1 97 ? 13.797 -2.312 3.548 1.00 94.75 97 GLU A C 1
ATOM 732 O O . GLU A 1 97 ? 14.866 -1.789 3.881 1.00 94.75 97 GLU A O 1
ATOM 737 N N . ARG A 1 98 ? 13.562 -2.702 2.293 1.00 96.25 98 ARG A N 1
ATOM 738 C CA . ARG A 1 98 ? 14.604 -2.763 1.265 1.00 96.25 98 ARG A CA 1
ATOM 739 C C . ARG A 1 98 ? 14.076 -2.446 -0.119 1.00 96.25 98 ARG A C 1
ATOM 741 O O . ARG A 1 98 ? 12.877 -2.532 -0.381 1.00 96.25 98 ARG A O 1
ATOM 748 N N . GLY A 1 99 ? 14.980 -2.097 -1.022 1.00 97.38 99 GLY A N 1
ATOM 749 C CA . GLY A 1 99 ? 14.580 -1.668 -2.344 1.00 97.38 99 GLY A CA 1
ATOM 750 C C . GLY A 1 99 ? 15.677 -1.039 -3.181 1.00 97.38 99 GLY A C 1
ATOM 751 O O . GLY A 1 99 ? 16.876 -1.179 -2.916 1.00 97.38 99 GLY A O 1
ATOM 752 N N . LEU A 1 100 ? 15.231 -0.343 -4.220 1.00 96.31 100 LEU A N 1
ATOM 753 C CA . LEU A 1 100 ? 16.069 0.446 -5.105 1.00 96.31 100 LEU A CA 1
ATOM 754 C C . LEU A 1 100 ? 15.388 1.753 -5.501 1.00 96.31 100 LEU A C 1
ATOM 756 O O . LEU A 1 100 ? 14.160 1.860 -5.528 1.00 96.31 100 LEU A O 1
ATOM 760 N N . ILE A 1 101 ? 16.210 2.740 -5.830 1.00 95.38 101 ILE A N 1
ATOM 761 C CA . ILE A 1 101 ? 15.795 4.032 -6.361 1.00 95.38 101 ILE A CA 1
ATOM 762 C C . ILE A 1 101 ? 16.767 4.476 -7.453 1.00 95.38 101 ILE A C 1
ATOM 764 O O . ILE A 1 101 ? 17.981 4.380 -7.296 1.00 95.38 101 ILE A O 1
ATOM 768 N N . GLY A 1 102 ? 16.236 4.970 -8.562 1.00 90.94 102 GLY A N 1
ATOM 769 C CA . GLY A 1 102 ? 17.003 5.499 -9.683 1.00 90.94 102 GLY A CA 1
ATOM 770 C C . GLY A 1 102 ? 16.261 6.640 -10.365 1.00 90.94 102 GLY A C 1
ATOM 771 O O . GLY A 1 102 ? 15.070 6.865 -10.130 1.00 90.94 102 GLY A O 1
ATOM 772 N N . ASN A 1 103 ? 16.956 7.366 -11.233 1.00 86.56 103 ASN A N 1
ATOM 773 C CA . ASN A 1 103 ? 16.313 8.384 -12.059 1.00 86.56 103 ASN A CA 1
ATOM 774 C C . ASN A 1 103 ? 15.341 7.721 -13.049 1.00 86.56 103 ASN A C 1
ATOM 776 O O . ASN A 1 103 ? 15.544 6.586 -13.470 1.00 86.56 103 ASN A O 1
ATOM 780 N N . GLY A 1 104 ? 14.292 8.428 -13.477 1.00 79.44 104 GLY A N 1
ATOM 781 C CA . GLY A 1 104 ? 13.389 7.904 -14.513 1.00 79.44 104 GLY A CA 1
ATOM 782 C C . GLY A 1 104 ? 14.116 7.594 -15.835 1.00 79.44 104 GLY A C 1
ATOM 783 O O . GLY A 1 104 ? 13.760 6.657 -16.551 1.00 79.44 104 GLY A O 1
ATOM 784 N N . SER A 1 105 ? 15.202 8.313 -16.136 1.00 75.81 105 SER A N 1
ATOM 785 C CA . SER A 1 105 ? 16.056 8.035 -17.297 1.00 75.81 105 SER A CA 1
ATOM 786 C C . SER A 1 105 ? 16.681 6.626 -17.263 1.00 75.81 105 SER A C 1
ATOM 788 O O . SER A 1 105 ? 16.862 6.013 -18.317 1.00 75.81 105 SER A O 1
ATOM 790 N N . SER A 1 106 ? 16.890 6.052 -16.067 1.00 69.56 106 SER A N 1
ATOM 791 C CA . SER A 1 106 ? 17.662 4.814 -15.868 1.00 69.56 106 SER A CA 1
ATOM 792 C C . SER A 1 106 ? 17.029 3.593 -16.525 1.00 69.56 106 SER A C 1
ATOM 794 O O . SER A 1 106 ? 17.708 2.637 -16.881 1.00 69.56 106 SER A O 1
ATOM 796 N N . ILE A 1 107 ? 15.711 3.623 -16.709 1.00 71.88 107 ILE A N 1
ATOM 797 C CA . ILE A 1 107 ? 14.922 2.512 -17.254 1.00 71.88 107 ILE A CA 1
ATOM 798 C C . ILE A 1 107 ? 14.332 2.821 -18.637 1.00 71.88 107 ILE A C 1
ATOM 800 O O . ILE A 1 107 ? 13.753 1.943 -19.278 1.00 71.88 107 ILE A O 1
ATOM 804 N N . THR A 1 108 ? 14.457 4.065 -19.105 1.00 70.94 108 THR A N 1
ATOM 805 C CA . THR A 1 108 ? 14.010 4.479 -20.445 1.00 70.94 108 THR A CA 1
ATOM 806 C C . THR A 1 108 ? 15.103 4.289 -21.497 1.00 70.94 108 THR A C 1
ATOM 808 O O . THR A 1 108 ? 14.777 4.158 -22.673 1.00 70.94 108 THR A O 1
ATOM 811 N N . GLY A 1 109 ? 16.367 4.140 -21.073 1.00 59.69 109 GLY A N 1
ATOM 812 C CA . GLY A 1 109 ? 17.503 3.820 -21.946 1.00 59.69 109 GLY A CA 1
ATOM 813 C C . GLY A 1 109 ? 18.147 5.040 -22.610 1.00 59.69 109 GLY A C 1
ATOM 814 O O . GLY A 1 109 ? 18.982 4.877 -23.497 1.00 59.69 109 GLY A O 1
ATOM 815 N N . ASP A 1 110 ? 17.779 6.249 -22.178 1.00 60.03 110 ASP A N 1
ATOM 816 C CA . ASP A 1 110 ? 18.225 7.512 -22.779 1.00 60.03 110 ASP A CA 1
ATOM 817 C C . ASP A 1 110 ? 19.600 7.990 -22.269 1.00 60.03 110 ASP A C 1
ATOM 819 O O . ASP A 1 110 ? 20.150 8.964 -22.789 1.00 60.03 110 ASP A O 1
ATOM 823 N N . SER A 1 111 ? 20.180 7.317 -21.269 1.00 58.72 111 SER A N 1
ATOM 824 C CA . SER A 1 111 ? 21.457 7.696 -20.656 1.00 58.72 111 SER A CA 1
ATOM 825 C C . SER A 1 111 ? 22.267 6.459 -20.228 1.00 58.72 111 SER A C 1
ATOM 827 O O . SER A 1 111 ? 21.760 5.633 -19.468 1.00 58.72 111 SER A O 1
ATOM 829 N N . PRO A 1 112 ? 23.519 6.297 -20.704 1.00 53.84 112 PRO A N 1
ATOM 830 C CA . PRO A 1 112 ? 24.353 5.129 -20.408 1.00 53.84 112 PRO A CA 1
ATOM 831 C C . PRO A 1 112 ? 25.003 5.147 -19.011 1.00 53.84 112 PRO A C 1
ATOM 833 O O . PRO A 1 112 ? 25.598 4.147 -18.620 1.00 53.84 112 PRO A O 1
ATOM 836 N N . ASP A 1 113 ? 24.890 6.248 -18.261 1.00 58.81 113 ASP A N 1
ATOM 837 C CA . ASP A 1 113 ? 25.602 6.467 -16.988 1.00 58.81 113 ASP A CA 1
ATOM 838 C C . ASP A 1 113 ? 24.662 6.499 -15.771 1.00 58.81 113 ASP A C 1
ATOM 840 O O . ASP A 1 113 ? 24.956 7.103 -14.735 1.00 58.81 113 ASP A O 1
ATOM 844 N N . ASP A 1 114 ? 23.490 5.888 -15.897 1.00 70.25 114 ASP A N 1
ATOM 845 C CA . ASP A 1 114 ? 22.433 6.077 -14.923 1.00 70.25 114 ASP A CA 1
ATOM 846 C C . ASP A 1 114 ? 22.643 5.258 -13.643 1.00 70.25 114 ASP A C 1
ATOM 848 O O . ASP A 1 114 ? 22.766 4.033 -13.644 1.00 70.25 114 ASP A O 1
ATOM 852 N N . VAL A 1 115 ? 22.692 5.985 -12.525 1.00 77.56 115 VAL A N 1
ATOM 853 C CA . VAL A 1 115 ? 22.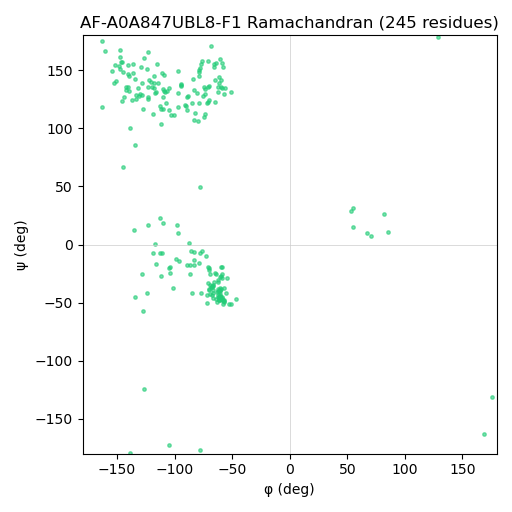998 5.453 -11.198 1.00 77.56 115 VAL A CA 1
ATOM 854 C C . VAL A 1 115 ? 21.721 4.997 -10.502 1.00 77.56 115 VAL A C 1
ATOM 856 O O . VAL A 1 115 ? 20.784 5.781 -10.324 1.00 77.56 115 VAL A O 1
ATOM 859 N N . VAL A 1 116 ? 21.723 3.753 -10.028 1.00 88.25 116 VAL A N 1
ATOM 860 C CA . VAL A 1 116 ? 20.702 3.213 -9.130 1.00 88.25 116 VAL A CA 1
ATOM 861 C C . VAL A 1 116 ? 21.300 3.050 -7.740 1.00 88.25 116 VAL A C 1
ATOM 863 O O . VAL A 1 116 ? 22.388 2.506 -7.569 1.00 88.25 116 VAL A O 1
ATOM 866 N N . GLY A 1 117 ? 20.584 3.550 -6.739 1.00 92.06 117 GLY A N 1
ATOM 867 C CA . GLY A 1 117 ? 20.860 3.321 -5.331 1.00 92.06 117 GLY A CA 1
ATOM 868 C C . GLY A 1 117 ? 20.042 2.148 -4.813 1.00 92.06 117 GLY A C 1
ATOM 869 O O . GLY A 1 117 ? 18.851 2.044 -5.094 1.00 92.06 117 GLY A O 1
ATOM 870 N N . THR A 1 118 ? 20.663 1.282 -4.025 1.00 94.94 118 THR A N 1
ATOM 871 C CA . THR A 1 118 ? 19.994 0.153 -3.372 1.00 94.94 118 THR A CA 1
ATOM 872 C C . THR A 1 118 ? 20.085 0.312 -1.867 1.00 94.94 118 THR A C 1
ATOM 874 O O . THR A 1 118 ? 21.053 0.869 -1.347 1.00 94.94 118 THR A O 1
ATOM 877 N N . PHE A 1 119 ? 19.042 -0.110 -1.164 1.00 95.62 119 PHE A N 1
ATOM 878 C CA . PHE A 1 119 ? 18.943 0.048 0.280 1.00 95.62 119 PHE A CA 1
ATOM 879 C C . PHE A 1 119 ? 18.355 -1.208 0.913 1.00 95.62 119 PHE A C 1
ATOM 881 O O . PHE A 1 119 ? 17.493 -1.860 0.331 1.00 95.62 119 PHE A O 1
ATOM 888 N N . ASP A 1 120 ? 18.836 -1.526 2.110 1.00 95.38 120 ASP A N 1
ATOM 889 C CA . ASP A 1 120 ? 18.382 -2.643 2.945 1.00 95.38 120 ASP A CA 1
ATOM 890 C C . ASP A 1 120 ? 18.468 -2.200 4.412 1.00 95.38 120 ASP A C 1
ATOM 892 O O . ASP A 1 120 ? 19.382 -2.553 5.159 1.00 95.38 120 ASP A O 1
ATOM 896 N N . PHE A 1 121 ? 17.616 -1.233 4.753 1.00 92.75 121 PHE A N 1
ATOM 897 C CA . PHE A 1 121 ? 17.565 -0.607 6.068 1.00 92.75 121 PHE A CA 1
ATOM 898 C C . PHE A 1 121 ? 16.235 0.133 6.243 1.00 92.75 121 PHE A C 1
ATOM 900 O O . PHE A 1 121 ? 15.949 1.091 5.515 1.00 92.75 121 PHE A O 1
ATOM 907 N N . GLN A 1 122 ? 15.449 -0.289 7.233 1.00 91.25 122 GLN A N 1
ATOM 908 C CA . GLN A 1 122 ? 14.054 0.112 7.426 1.00 91.25 122 GLN A CA 1
ATOM 909 C C . GLN A 1 122 ? 13.849 1.631 7.516 1.00 91.25 122 GLN A C 1
ATOM 911 O O . GLN A 1 122 ? 12.928 2.172 6.910 1.00 91.25 122 GLN A O 1
ATOM 916 N N . GLU A 1 123 ? 14.709 2.366 8.216 1.00 90.81 123 GLU A N 1
ATOM 917 C CA . GLU A 1 123 ? 14.571 3.816 8.376 1.00 90.81 123 GLU A CA 1
ATOM 918 C C . GLU A 1 123 ? 14.824 4.567 7.061 1.00 90.81 123 GLU A C 1
ATOM 920 O O . GLU A 1 123 ? 14.171 5.576 6.778 1.00 90.81 123 GLU A O 1
ATOM 925 N N . VAL A 1 124 ? 15.745 4.061 6.234 1.00 93.62 124 VAL A N 1
ATOM 926 C CA . VAL A 1 124 ? 16.004 4.601 4.891 1.00 93.62 124 VAL A CA 1
ATOM 927 C C . VAL A 1 124 ? 14.852 4.249 3.953 1.00 93.62 124 VAL A C 1
ATOM 929 O O . VAL A 1 124 ? 14.364 5.130 3.244 1.00 93.62 124 VAL A O 1
ATOM 932 N N . ALA A 1 125 ? 14.365 3.007 3.999 1.00 95.19 125 ALA A N 1
ATOM 933 C CA . ALA A 1 125 ? 13.207 2.567 3.228 1.00 95.19 125 ALA A CA 1
ATOM 934 C C . ALA A 1 125 ? 11.955 3.393 3.558 1.00 95.19 125 ALA A C 1
ATOM 936 O O . ALA A 1 125 ? 11.301 3.895 2.646 1.00 95.19 125 ALA A O 1
ATOM 937 N N . HIS A 1 126 ? 11.683 3.643 4.841 1.00 91.62 126 HIS A N 1
ATOM 938 C CA . HIS A 1 126 ? 10.586 4.502 5.287 1.00 91.62 126 HIS A CA 1
ATOM 939 C C . HIS A 1 126 ? 10.739 5.946 4.788 1.00 91.62 126 HIS A C 1
ATOM 941 O O . HIS A 1 126 ? 9.766 6.578 4.367 1.00 91.6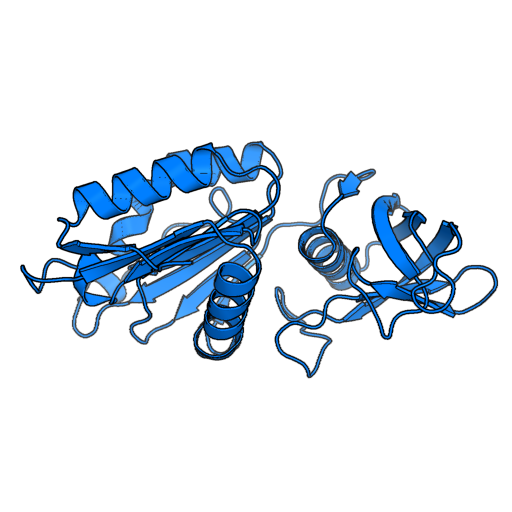2 126 HIS A O 1
ATOM 947 N N . GLY A 1 127 ? 11.968 6.473 4.795 1.00 94.62 127 GLY A N 1
ATOM 948 C CA . GLY A 1 127 ? 12.288 7.777 4.220 1.00 94.62 127 GLY A CA 1
ATOM 949 C C . GLY A 1 127 ? 11.933 7.867 2.735 1.00 94.62 127 GLY A C 1
ATOM 950 O O . GLY A 1 127 ? 11.214 8.789 2.346 1.00 94.62 127 GLY A O 1
ATOM 951 N N . PHE A 1 128 ? 12.385 6.899 1.930 1.00 95.81 128 PHE A N 1
ATOM 952 C CA . PHE A 1 128 ? 12.111 6.859 0.492 1.00 95.81 128 PHE A CA 1
ATOM 953 C C . PHE A 1 128 ? 10.652 6.539 0.161 1.00 95.81 128 PHE A C 1
ATOM 955 O O . PHE A 1 128 ? 10.093 7.156 -0.739 1.00 95.81 128 PHE A O 1
ATOM 962 N N . TYR A 1 129 ? 10.001 5.638 0.898 1.00 94.94 129 TYR A N 1
ATOM 963 C CA . TYR A 1 129 ? 8.575 5.363 0.730 1.00 94.94 129 TYR A CA 1
ATOM 964 C C . TYR A 1 129 ? 7.741 6.619 0.994 1.00 94.94 129 TYR A C 1
ATOM 966 O O . TYR A 1 129 ? 6.851 6.960 0.216 1.00 94.94 129 TYR A O 1
ATOM 974 N N . ARG A 1 130 ? 8.052 7.355 2.070 1.00 94.50 130 ARG A N 1
ATOM 975 C CA . ARG A 1 130 ? 7.388 8.627 2.360 1.00 94.50 130 ARG A CA 1
ATOM 976 C C . ARG A 1 130 ? 7.600 9.623 1.227 1.00 94.50 130 ARG A C 1
ATOM 978 O O . ARG A 1 130 ? 6.617 10.217 0.807 1.00 94.50 130 ARG A O 1
ATOM 985 N N . ASP A 1 131 ? 8.831 9.774 0.737 1.00 95.06 131 ASP A N 1
ATOM 986 C CA . ASP A 1 131 ? 9.149 10.649 -0.398 1.00 95.06 131 ASP A CA 1
ATOM 987 C C . ASP A 1 131 ? 8.331 10.280 -1.648 1.00 95.06 131 ASP A C 1
ATOM 989 O O . ASP A 1 131 ? 7.640 11.136 -2.209 1.00 95.06 131 ASP A O 1
ATOM 993 N N . PHE A 1 132 ? 8.308 8.987 -1.994 1.00 95.69 132 PHE A N 1
ATOM 994 C CA . PHE A 1 132 ? 7.505 8.419 -3.075 1.00 95.69 132 PHE A CA 1
ATOM 995 C C . PHE A 1 132 ? 6.025 8.800 -2.954 1.00 95.69 132 PHE A C 1
ATOM 997 O O . PHE A 1 132 ? 5.424 9.329 -3.897 1.00 95.69 132 PHE A O 1
ATOM 1004 N N . VAL A 1 133 ? 5.437 8.573 -1.774 1.00 94.38 133 VAL A N 1
ATOM 1005 C CA . VAL A 1 133 ? 4.031 8.896 -1.530 1.00 94.38 133 VAL A CA 1
ATOM 1006 C C . VAL A 1 133 ? 3.802 10.402 -1.633 1.00 94.38 133 VAL A C 1
ATOM 1008 O O . VAL A 1 133 ? 2.861 10.842 -2.298 1.00 94.38 133 VAL A O 1
ATOM 1011 N N . THR A 1 134 ? 4.663 11.195 -0.988 1.00 93.69 134 THR A N 1
ATOM 1012 C CA . THR A 1 134 ? 4.469 12.638 -0.857 1.00 93.69 134 THR A CA 1
ATOM 1013 C C . THR A 1 134 ? 4.610 13.393 -2.164 1.00 93.69 134 THR A C 1
ATOM 1015 O O . THR A 1 134 ? 3.884 14.363 -2.359 1.00 93.69 134 THR A O 1
ATOM 1018 N N . ASN A 1 135 ? 5.525 12.963 -3.031 1.00 93.88 135 ASN A N 1
ATOM 1019 C CA . ASN A 1 135 ? 5.911 13.723 -4.217 1.00 93.88 135 ASN A CA 1
ATOM 1020 C C . ASN A 1 135 ? 5.341 13.159 -5.516 1.00 93.88 135 ASN A C 1
ATOM 1022 O O . ASN A 1 135 ? 5.243 13.904 -6.485 1.00 93.88 135 ASN A O 1
ATOM 1026 N N . PHE A 1 136 ? 4.936 11.886 -5.543 1.00 94.69 136 PHE A N 1
ATOM 1027 C CA . PHE A 1 136 ? 4.509 11.243 -6.786 1.00 94.69 136 PHE A CA 1
ATOM 1028 C C . PHE A 1 136 ? 3.135 10.585 -6.652 1.00 94.69 136 PHE A C 1
ATOM 1030 O O . PHE A 1 136 ? 2.201 10.960 -7.360 1.00 94.69 136 PHE A O 1
ATOM 1037 N N . TRP A 1 137 ? 2.953 9.665 -5.699 1.00 95.06 137 TRP A N 1
ATOM 1038 C CA . TRP A 1 137 ? 1.703 8.898 -5.577 1.00 95.06 137 TRP A CA 1
ATOM 1039 C C . TRP A 1 137 ? 0.455 9.778 -5.417 1.00 95.06 137 TRP A C 1
ATOM 1041 O O . TRP A 1 137 ? -0.557 9.565 -6.085 1.00 95.06 137 TRP A O 1
ATOM 1051 N N . MET A 1 138 ? 0.503 10.773 -4.524 1.00 92.00 138 MET A N 1
ATOM 1052 C CA . MET A 1 138 ? -0.674 11.589 -4.197 1.00 92.00 138 MET A CA 1
ATOM 1053 C C . MET A 1 138 ? -1.121 12.528 -5.320 1.00 92.00 138 MET A C 1
ATOM 1055 O O . MET A 1 138 ? -2.269 12.971 -5.288 1.00 92.00 138 MET A O 1
ATOM 1059 N N . PHE A 1 139 ? -0.236 12.841 -6.266 1.00 91.31 139 PHE A N 1
ATOM 1060 C CA . PHE A 1 139 ? -0.529 13.713 -7.406 1.00 91.31 139 PHE A CA 1
ATOM 1061 C C . PHE A 1 139 ? -0.917 12.926 -8.663 1.00 91.31 139 PHE A C 1
ATOM 1063 O O . PHE A 1 139 ? -1.476 13.499 -9.594 1.00 91.31 139 PHE A O 1
ATOM 1070 N N . ALA A 1 140 ? -0.666 11.617 -8.671 1.00 94.31 140 ALA A N 1
ATOM 1071 C CA . ALA A 1 140 ? -1.065 10.718 -9.739 1.00 94.31 140 ALA A CA 1
ATOM 1072 C C . ALA A 1 140 ? -2.558 10.356 -9.661 1.00 94.31 140 ALA A C 1
ATOM 1074 O O . ALA A 1 140 ? -3.159 10.301 -8.583 1.00 94.31 140 ALA A O 1
ATOM 1075 N N . SER A 1 141 ? -3.147 10.058 -10.819 1.00 94.00 141 SER A N 1
ATOM 1076 C CA . SER A 1 141 ? -4.556 9.672 -10.942 1.00 94.00 141 SER A CA 1
ATOM 1077 C C . SER A 1 141 ? -4.742 8.187 -10.649 1.00 94.00 141 SER A C 1
ATOM 1079 O O . SER A 1 141 ? -4.005 7.370 -11.193 1.00 94.00 141 SER A O 1
ATOM 1081 N N . GLU A 1 142 ? -5.730 7.816 -9.832 1.00 95.50 142 GLU A N 1
ATOM 1082 C CA . GLU A 1 142 ? -6.113 6.408 -9.649 1.00 95.50 142 GLU A CA 1
ATOM 1083 C C . GLU A 1 142 ? -6.675 5.847 -10.958 1.00 95.50 142 GLU A C 1
ATOM 1085 O O . GLU A 1 142 ? -7.628 6.388 -11.515 1.00 95.50 142 GLU A O 1
ATOM 1090 N N . VAL A 1 143 ? -6.054 4.776 -11.455 1.00 95.19 143 VAL A N 1
ATOM 1091 C CA . VAL A 1 143 ? -6.469 4.072 -12.681 1.00 95.19 143 VAL A CA 1
ATOM 1092 C C . VAL A 1 143 ? -6.914 2.640 -12.403 1.00 95.19 143 VAL A C 1
ATOM 1094 O O . VAL A 1 143 ? -7.575 2.031 -13.240 1.00 95.19 143 VAL A O 1
ATOM 1097 N N . HIS A 1 144 ? -6.571 2.104 -11.231 1.00 96.38 144 HIS A N 1
ATOM 1098 C CA . HIS A 1 144 ? -7.047 0.819 -10.746 1.00 96.38 144 HIS A CA 1
ATOM 1099 C C . HIS A 1 144 ? -7.091 0.813 -9.214 1.00 96.38 144 HIS A C 1
ATOM 1101 O O . HIS A 1 144 ? -6.168 1.301 -8.560 1.00 96.38 144 HIS A O 1
ATOM 1107 N N . ALA A 1 145 ? -8.124 0.193 -8.657 1.00 97.25 145 ALA A N 1
ATOM 1108 C CA . ALA A 1 145 ? -8.183 -0.238 -7.270 1.00 97.25 145 ALA A CA 1
ATOM 1109 C C . ALA A 1 145 ? -8.919 -1.580 -7.232 1.00 97.25 145 ALA A C 1
ATOM 1111 O O . ALA A 1 145 ? -9.945 -1.721 -7.896 1.00 97.25 145 ALA A O 1
ATOM 1112 N N . ALA A 1 146 ? -8.395 -2.530 -6.462 1.00 96.56 146 ALA A N 1
ATOM 1113 C CA . ALA A 1 146 ? -8.979 -3.853 -6.313 1.00 96.56 146 ALA A CA 1
ATOM 1114 C C . ALA A 1 146 ? -10.404 -3.790 -5.739 1.00 96.56 146 ALA A C 1
ATOM 1116 O O . ALA A 1 146 ? -10.799 -2.812 -5.094 1.00 96.56 146 ALA A O 1
ATOM 1117 N N . ASP A 1 147 ? -11.156 -4.864 -5.961 1.00 95.50 147 ASP A N 1
ATOM 1118 C CA . ASP A 1 147 ? -12.453 -5.071 -5.330 1.00 95.50 147 ASP A CA 1
ATOM 1119 C C . ASP A 1 147 ? -12.305 -5.326 -3.820 1.00 95.50 147 ASP A C 1
ATOM 1121 O O . ASP A 1 147 ? -11.209 -5.521 -3.282 1.00 95.50 147 ASP A O 1
ATOM 1125 N N . VAL A 1 148 ? -13.441 -5.340 -3.122 1.00 96.25 148 VAL A N 1
ATOM 1126 C CA . VAL A 1 148 ? -13.520 -5.743 -1.713 1.00 96.25 148 VAL A CA 1
ATOM 1127 C C . VAL A 1 148 ? -12.840 -7.107 -1.519 1.00 96.25 148 VAL A C 1
ATOM 1129 O O . VAL A 1 148 ? -13.151 -8.043 -2.259 1.00 96.25 148 VAL A O 1
ATOM 1132 N N . PRO A 1 149 ? -11.951 -7.262 -0.518 1.00 94.75 149 PRO A N 1
ATOM 1133 C CA . PRO A 1 149 ? -11.267 -8.529 -0.288 1.00 94.75 149 PRO A CA 1
ATOM 1134 C C . PRO A 1 149 ? -12.246 -9.636 0.109 1.00 94.75 149 PRO A C 1
ATOM 1136 O O . PRO A 1 149 ? -13.293 -9.391 0.720 1.00 94.75 149 PRO A O 1
ATOM 1139 N N . ASP A 1 150 ? -11.842 -10.881 -0.124 1.00 94.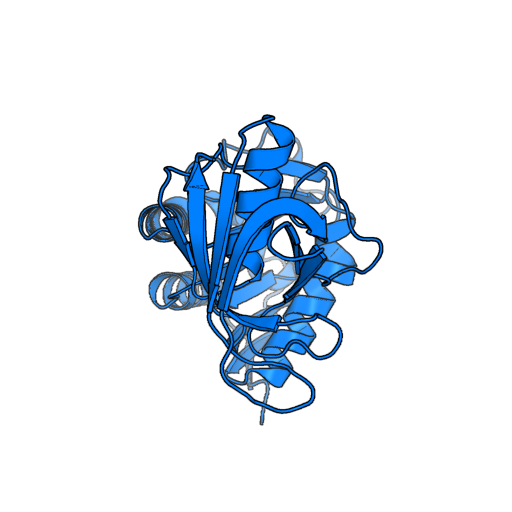94 150 ASP A N 1
ATOM 1140 C CA . ASP A 1 150 ? -12.497 -12.023 0.502 1.00 94.94 150 ASP A CA 1
ATOM 1141 C C . ASP A 1 150 ? -12.346 -11.942 2.030 1.00 94.94 150 ASP A C 1
ATOM 1143 O O . ASP A 1 150 ? -11.261 -11.709 2.563 1.00 94.94 150 ASP A O 1
ATOM 1147 N N . LEU A 1 151 ? -13.455 -12.119 2.755 1.00 96.62 151 LEU A N 1
ATOM 1148 C CA . LEU A 1 151 ? -13.505 -12.032 4.217 1.00 96.62 151 LEU A CA 1
ATOM 1149 C C . LEU A 1 151 ? -13.986 -13.365 4.821 1.00 96.62 151 LEU A C 1
ATOM 1151 O O . LEU A 1 151 ? -14.951 -13.940 4.311 1.00 96.62 151 LEU A O 1
ATOM 1155 N N . PRO A 1 152 ? -13.406 -13.828 5.948 1.00 98.00 152 PRO A N 1
ATOM 1156 C CA . PRO A 1 152 ? -12.465 -13.108 6.811 1.00 98.00 152 PRO A CA 1
ATOM 1157 C C . PRO A 1 152 ? -11.024 -13.071 6.278 1.00 98.00 152 PRO A C 1
ATOM 1159 O O . PRO A 1 152 ? -10.565 -14.030 5.667 1.00 98.00 152 PRO A O 1
ATOM 1162 N N . ALA A 1 153 ? -10.303 -11.990 6.584 1.00 97.19 153 ALA A N 1
ATOM 1163 C CA . ALA A 1 153 ? -8.907 -11.789 6.191 1.00 97.19 153 ALA A CA 1
ATOM 1164 C C . ALA A 1 153 ? -8.069 -11.269 7.362 1.00 97.19 153 ALA A C 1
ATOM 1166 O O . ALA A 1 153 ? -8.550 -10.470 8.168 1.00 97.19 153 ALA A O 1
ATOM 1167 N N . THR A 1 154 ? -6.821 -11.729 7.454 1.00 97.38 154 THR A N 1
ATOM 1168 C CA . THR A 1 154 ? -5.875 -11.334 8.507 1.00 97.38 154 THR A CA 1
ATOM 1169 C C . THR A 1 154 ? -4.718 -10.560 7.900 1.00 97.38 154 THR A C 1
ATOM 1171 O O . THR A 1 154 ? -4.217 -10.943 6.848 1.00 97.38 154 THR A O 1
ATOM 1174 N N . TYR A 1 155 ? -4.294 -9.506 8.585 1.00 96.19 155 TYR A N 1
ATOM 1175 C CA . TYR A 1 155 ? -3.229 -8.610 8.166 1.00 96.19 155 TYR A CA 1
ATOM 1176 C C . TYR A 1 155 ? -2.265 -8.397 9.322 1.00 96.19 155 TYR A C 1
ATOM 1178 O O . TYR A 1 155 ? -2.697 -8.107 10.438 1.00 96.19 155 TYR A O 1
ATOM 1186 N N . ASP A 1 156 ? -0.976 -8.482 9.027 1.00 92.25 156 ASP A N 1
ATOM 1187 C CA . ASP A 1 156 ? 0.086 -8.133 9.973 1.00 92.25 156 ASP A CA 1
ATOM 1188 C C . ASP A 1 156 ? 0.620 -6.703 9.692 1.00 92.25 156 ASP A C 1
ATOM 1190 O O . ASP A 1 156 ? 1.286 -6.094 10.522 1.00 92.25 156 ASP A O 1
ATOM 1194 N N . GLY A 1 157 ? 0.267 -6.114 8.537 1.00 90.81 157 GLY A N 1
ATOM 1195 C CA . GLY A 1 157 ? 0.621 -4.746 8.146 1.00 90.81 157 GLY A CA 1
ATOM 1196 C C . GLY A 1 157 ? -0.576 -3.790 8.126 1.00 90.81 157 GLY A C 1
ATOM 1197 O O . GLY A 1 157 ? -1.566 -4.020 7.424 1.00 90.81 157 GLY A O 1
ATOM 1198 N N . ILE A 1 158 ? -0.466 -2.658 8.834 1.00 94.81 158 ILE A N 1
ATOM 1199 C CA . ILE A 1 158 ? -1.559 -1.674 8.928 1.00 94.81 158 ILE A CA 1
ATOM 1200 C C . ILE A 1 158 ? -1.939 -1.069 7.576 1.00 94.81 158 ILE A C 1
ATOM 1202 O O . ILE A 1 158 ? -3.123 -0.892 7.320 1.00 94.81 158 ILE A O 1
ATOM 1206 N N . ARG A 1 159 ? -0.971 -0.794 6.685 1.00 94.31 159 ARG A N 1
ATOM 1207 C CA . ARG A 1 159 ? -1.231 -0.182 5.366 1.00 94.31 159 ARG A CA 1
ATOM 1208 C C . ARG A 1 159 ? -2.153 -1.037 4.504 1.00 94.31 159 ARG A C 1
ATOM 1210 O O . ARG A 1 159 ? -3.083 -0.519 3.883 1.00 94.31 159 ARG A O 1
ATOM 1217 N N . GLN A 1 160 ? -1.927 -2.346 4.498 1.00 95.75 160 GLN A N 1
ATOM 1218 C CA . GLN A 1 160 ? -2.788 -3.274 3.779 1.00 95.75 160 GLN A CA 1
ATOM 1219 C C . GLN A 1 160 ? -4.180 -3.324 4.413 1.00 95.75 160 GLN A C 1
ATOM 1221 O O . GLN A 1 160 ? -5.181 -3.192 3.708 1.00 95.75 160 GLN A O 1
ATOM 1226 N N . ALA A 1 161 ? -4.246 -3.426 5.744 1.00 97.25 161 ALA A N 1
ATOM 1227 C CA . ALA A 1 161 ? -5.510 -3.447 6.468 1.00 97.25 161 ALA A CA 1
ATOM 1228 C C . ALA A 1 161 ? -6.347 -2.183 6.202 1.00 97.25 161 ALA A C 1
ATOM 1230 O O . ALA A 1 161 ? -7.521 -2.300 5.858 1.00 97.25 161 ALA A O 1
ATOM 1231 N N . VAL A 1 162 ? -5.764 -0.981 6.292 1.00 97.38 162 VAL A N 1
ATOM 1232 C CA . VAL A 1 162 ? -6.498 0.275 6.047 1.00 97.38 162 VAL A CA 1
ATOM 1233 C C . VAL A 1 162 ? -6.927 0.427 4.593 1.00 97.38 162 VAL A C 1
ATOM 1235 O O . VAL A 1 162 ? -8.024 0.922 4.344 1.00 97.38 162 VAL A O 1
ATOM 1238 N N . THR A 1 163 ? -6.113 -0.031 3.637 1.00 96.88 163 THR A N 1
ATOM 1239 C CA . THR A 1 163 ? -6.478 -0.018 2.213 1.00 96.88 163 THR A CA 1
ATOM 1240 C C . THR A 1 163 ? -7.713 -0.885 1.992 1.00 96.88 163 THR A C 1
ATOM 1242 O O . THR A 1 163 ? -8.704 -0.430 1.429 1.00 96.88 163 THR A O 1
ATOM 1245 N N . ASN A 1 164 ? -7.714 -2.096 2.544 1.00 97.38 164 ASN A N 1
ATOM 1246 C CA . ASN A 1 164 ? -8.821 -3.036 2.403 1.00 97.38 164 ASN A CA 1
ATOM 1247 C C . ASN A 1 164 ? -10.071 -2.624 3.196 1.00 97.38 164 ASN A C 1
ATOM 1249 O O . ASN A 1 164 ? -11.191 -2.835 2.729 1.00 97.38 164 ASN A O 1
ATOM 1253 N N . VAL A 1 165 ? -9.911 -1.973 4.353 1.00 98.31 165 VAL A N 1
ATOM 1254 C CA . VAL A 1 165 ? -11.019 -1.312 5.057 1.00 98.31 165 VAL A CA 1
ATOM 1255 C C . VAL A 1 165 ? -11.618 -0.206 4.192 1.00 98.31 165 VAL A C 1
ATOM 1257 O O . VAL A 1 165 ? -12.839 -0.129 4.083 1.00 98.31 165 VAL A O 1
ATOM 1260 N N . ALA A 1 166 ? -10.792 0.635 3.566 1.00 98.00 166 ALA A N 1
ATOM 1261 C CA . ALA A 1 166 ? -11.279 1.714 2.715 1.00 98.00 166 ALA A CA 1
ATOM 1262 C C . ALA A 1 166 ? -12.066 1.186 1.511 1.00 98.00 166 ALA A C 1
ATOM 1264 O O . ALA A 1 166 ? -13.120 1.736 1.207 1.00 98.00 166 ALA A O 1
ATOM 1265 N N . LEU A 1 167 ? -11.616 0.090 0.891 1.00 97.69 167 LEU A N 1
ATOM 1266 C CA . LEU A 1 167 ? -12.364 -0.601 -0.165 1.00 97.69 167 LEU A CA 1
ATOM 1267 C C . LEU A 1 167 ? -13.721 -1.118 0.338 1.00 97.69 167 LEU A C 1
ATOM 1269 O O . LEU A 1 167 ? -14.739 -0.892 -0.308 1.00 97.69 167 LEU A O 1
ATOM 1273 N N . CYS A 1 168 ? -13.770 -1.736 1.525 1.00 98.06 168 CYS A N 1
ATOM 1274 C CA . CYS A 1 168 ? -15.038 -2.170 2.125 1.00 98.06 168 CYS A CA 1
ATOM 1275 C C . CYS A 1 168 ? -15.991 -0.993 2.383 1.00 98.06 168 CYS A C 1
ATOM 1277 O O . CYS A 1 168 ? -17.176 -1.091 2.085 1.00 98.06 168 CYS A O 1
ATOM 1279 N N . LEU A 1 169 ? -15.485 0.112 2.943 1.00 97.25 169 LEU A N 1
ATOM 1280 C CA . LEU A 1 169 ? -16.292 1.298 3.246 1.00 97.25 169 LEU A CA 1
ATOM 1281 C C . LEU A 1 169 ? -16.781 2.004 1.977 1.00 97.25 169 LEU A C 1
ATOM 1283 O O . LEU A 1 169 ? -17.903 2.499 1.965 1.00 97.25 169 LEU A O 1
ATOM 1287 N N . ARG A 1 170 ? -15.961 2.040 0.921 1.00 95.88 170 ARG A N 1
ATOM 1288 C CA . ARG A 1 170 ? -16.325 2.595 -0.389 1.00 95.88 170 ARG A CA 1
ATOM 1289 C C . ARG A 1 170 ? -17.524 1.875 -1.006 1.00 95.88 170 ARG A C 1
ATOM 1291 O O . ARG A 1 170 ? -18.377 2.534 -1.592 1.00 95.88 170 ARG A O 1
ATOM 1298 N N . ASP A 1 171 ? -17.590 0.561 -0.824 1.00 97.06 171 ASP A N 1
ATOM 1299 C CA . ASP A 1 171 ? -18.628 -0.305 -1.389 1.00 97.06 171 ASP A CA 1
ATOM 1300 C C . ASP A 1 171 ? -19.755 -0.610 -0.379 1.00 97.06 171 ASP A C 1
ATOM 1302 O O . ASP A 1 171 ? -20.527 -1.555 -0.556 1.00 97.06 171 ASP A O 1
ATOM 1306 N N . ASP A 1 172 ? -19.847 0.175 0.704 1.00 97.00 172 ASP A N 1
ATOM 1307 C CA . ASP A 1 172 ? -20.845 0.041 1.773 1.00 97.00 172 ASP A CA 1
ATOM 1308 C C . ASP A 1 172 ? -20.914 -1.370 2.402 1.00 97.00 172 ASP A C 1
ATOM 1310 O O . ASP A 1 172 ? -21.955 -1.795 2.911 1.00 97.00 172 ASP A O 1
ATOM 1314 N N . VAL A 1 173 ? -19.800 -2.113 2.411 1.00 97.94 173 VAL A N 1
ATOM 1315 C CA . VAL A 1 173 ? -19.701 -3.450 3.015 1.00 97.94 173 VAL A CA 1
ATOM 1316 C C . VAL A 1 173 ? -19.469 -3.325 4.525 1.00 97.94 173 VAL A C 1
ATOM 1318 O O . VAL A 1 173 ? -18.392 -2.903 4.957 1.0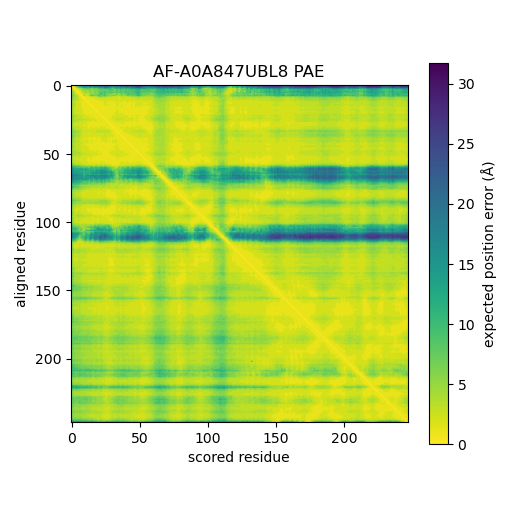0 97.94 173 VAL A O 1
ATOM 1321 N N . PRO A 1 174 ? -20.429 -3.736 5.379 1.00 97.62 174 PRO A N 1
ATOM 1322 C CA . PRO A 1 174 ? -20.270 -3.639 6.825 1.00 97.62 174 PRO A CA 1
ATOM 1323 C C . PRO A 1 174 ? -19.228 -4.641 7.327 1.00 97.62 174 PRO A C 1
ATOM 1325 O O . PRO A 1 174 ? -19.367 -5.851 7.127 1.00 97.62 174 PRO A O 1
ATOM 1328 N N . ILE A 1 175 ? -18.209 -4.145 8.030 1.00 98.38 175 ILE A N 1
ATOM 1329 C CA . ILE A 1 175 ? -17.113 -4.964 8.556 1.00 98.38 175 ILE A CA 1
ATOM 1330 C C . ILE A 1 175 ? -16.852 -4.718 10.047 1.00 98.38 175 ILE A C 1
ATOM 1332 O O . ILE A 1 175 ? -17.102 -3.643 10.600 1.00 98.38 175 ILE A O 1
ATOM 1336 N N . ARG A 1 176 ? -16.331 -5.753 10.702 1.00 98.50 176 ARG A N 1
ATOM 1337 C CA . ARG A 1 176 ? -15.758 -5.732 12.048 1.00 98.50 176 ARG A CA 1
ATOM 1338 C C . ARG A 1 176 ? -14.252 -5.942 11.966 1.00 98.50 176 ARG A C 1
ATOM 1340 O O . ARG A 1 176 ? -13.780 -6.693 11.113 1.00 98.50 176 ARG A O 1
ATOM 1347 N N . CYS A 1 177 ? -13.530 -5.322 12.890 1.00 98.56 177 CYS A N 1
ATOM 1348 C CA . CYS A 1 177 ? -12.090 -5.471 13.039 1.00 98.56 177 CYS A CA 1
ATOM 1349 C C . CYS A 1 177 ? -11.778 -5.954 14.453 1.00 98.56 177 CYS A C 1
ATOM 1351 O O . CYS A 1 177 ? -12.168 -5.311 15.428 1.00 98.56 177 CYS A O 1
ATOM 1353 N N . ARG A 1 178 ? -11.053 -7.070 14.547 1.00 98.62 178 ARG A N 1
ATOM 1354 C CA . ARG A 1 178 ? -10.382 -7.493 15.774 1.00 98.62 178 ARG A CA 1
ATOM 1355 C C . ARG A 1 178 ? -8.898 -7.185 15.639 1.00 98.62 178 ARG A C 1
ATOM 1357 O O . ARG A 1 178 ? -8.225 -7.819 14.832 1.00 98.62 178 ARG A O 1
ATOM 1364 N N . ALA A 1 179 ? -8.407 -6.236 16.419 1.00 98.50 179 ALA A N 1
ATOM 1365 C CA . ALA A 1 179 ? -7.008 -5.842 16.456 1.00 98.50 179 ALA A CA 1
ATOM 1366 C C . ALA A 1 179 ? -6.367 -6.296 17.770 1.00 98.50 179 ALA A C 1
ATOM 1368 O O . ALA A 1 179 ? -6.936 -6.089 18.843 1.00 98.50 179 ALA A O 1
ATOM 1369 N N . THR A 1 180 ? -5.196 -6.917 17.678 1.00 98.38 180 THR A N 1
ATOM 1370 C CA . THR A 1 180 ? -4.369 -7.316 18.823 1.00 98.38 180 THR A CA 1
ATOM 1371 C C . THR A 1 180 ? -3.022 -6.622 18.733 1.00 98.38 180 THR A C 1
ATOM 1373 O O . THR A 1 180 ? -2.419 -6.601 17.659 1.00 98.38 180 THR A O 1
ATOM 1376 N N . GLY A 1 181 ? -2.552 -6.090 19.854 1.00 97.88 181 GLY A N 1
ATOM 1377 C CA . GLY A 1 181 ? -1.231 -5.490 19.962 1.00 97.88 181 GLY A CA 1
ATOM 1378 C C . GLY A 1 181 ? -1.038 -4.879 21.338 1.00 97.88 181 GLY A C 1
ATOM 1379 O O . GLY A 1 181 ? -1.369 -5.523 22.336 1.00 97.88 181 GLY A O 1
ATOM 1380 N N . HIS A 1 182 ? -0.564 -3.640 21.402 1.00 98.12 182 HIS A N 1
ATOM 1381 C CA . HIS A 1 182 ? -0.243 -2.985 22.665 1.00 98.12 182 HIS A CA 1
ATOM 1382 C C . HIS A 1 182 ? -0.727 -1.533 22.733 1.00 98.12 182 HIS A C 1
ATOM 1384 O O . HIS A 1 182 ? -0.939 -0.861 21.724 1.00 98.12 182 HIS A O 1
ATOM 1390 N N . ASP A 1 183 ? -0.929 -1.057 23.955 1.00 97.69 183 ASP A N 1
ATOM 1391 C CA . ASP A 1 183 ? -1.161 0.351 24.262 1.00 97.69 183 ASP A CA 1
ATOM 1392 C C . ASP A 1 183 ? 0.147 1.150 24.057 1.00 97.69 183 ASP A C 1
ATOM 1394 O O . ASP A 1 183 ? 1.156 0.797 24.677 1.00 97.69 183 ASP A O 1
ATOM 1398 N N . PRO A 1 184 ? 0.179 2.194 23.205 1.00 96.38 184 PRO A N 1
ATOM 1399 C CA . PRO A 1 184 ? 1.421 2.913 22.900 1.00 96.38 184 PRO A CA 1
ATOM 1400 C C . PRO A 1 184 ? 2.058 3.663 24.076 1.00 96.38 184 PRO A C 1
ATOM 1402 O O . PRO A 1 184 ? 3.264 3.907 24.061 1.00 96.38 184 PRO A O 1
ATOM 1405 N N . GLU A 1 185 ? 1.280 4.044 25.095 1.00 95.62 185 GLU A N 1
ATOM 1406 C CA . GLU A 1 185 ? 1.793 4.787 26.251 1.00 95.62 185 GLU A CA 1
ATOM 1407 C C . GLU A 1 185 ? 2.375 3.850 27.313 1.00 95.62 185 GLU A C 1
ATOM 1409 O O . GLU A 1 185 ? 3.410 4.136 27.921 1.00 95.62 185 GLU A O 1
ATOM 1414 N N . THR A 1 186 ? 1.697 2.731 27.561 1.00 96.69 186 THR A N 1
ATOM 1415 C CA . THR A 1 186 ? 2.002 1.819 28.672 1.00 96.69 186 THR A CA 1
ATOM 1416 C C . THR A 1 186 ? 2.719 0.544 28.238 1.00 96.69 186 THR A C 1
ATOM 1418 O O . THR A 1 186 ? 3.325 -0.128 29.075 1.00 96.69 186 THR A O 1
ATOM 1421 N N . GLY A 1 187 ? 2.643 0.188 26.954 1.00 96.50 187 GLY A N 1
ATOM 1422 C CA . GLY A 1 187 ? 3.144 -1.070 26.400 1.00 96.50 187 GLY A CA 1
ATOM 1423 C C . GLY A 1 187 ? 2.331 -2.304 26.805 1.00 96.50 187 GLY A C 1
ATOM 1424 O O . GLY A 1 187 ? 2.760 -3.427 26.543 1.00 96.50 187 GLY A O 1
ATOM 1425 N N . ALA A 1 188 ? 1.187 -2.136 27.475 1.00 97.56 188 ALA A N 1
ATOM 1426 C CA . ALA A 1 188 ? 0.358 -3.255 27.908 1.00 97.56 188 ALA A CA 1
ATOM 1427 C C . ALA A 1 188 ? -0.329 -3.928 26.711 1.00 97.56 188 ALA A C 1
ATOM 1429 O O . ALA A 1 188 ? -0.899 -3.247 25.858 1.00 97.56 188 ALA A O 1
ATOM 1430 N N . GLU A 1 189 ? -0.321 -5.264 26.675 1.00 97.94 189 GLU A N 1
ATOM 1431 C CA . GLU A 1 189 ? -1.065 -6.021 25.665 1.00 97.94 189 GLU A CA 1
ATOM 1432 C C . GLU A 1 189 ? -2.560 -5.698 25.735 1.00 97.94 189 GLU A C 1
ATOM 1434 O O . GLU A 1 189 ? -3.172 -5.668 26.809 1.00 97.94 189 GLU A O 1
ATOM 1439 N N . ARG A 1 190 ? -3.164 -5.479 24.568 1.00 96.81 190 ARG A N 1
ATOM 1440 C CA . ARG A 1 190 ? -4.558 -5.065 24.447 1.00 96.81 190 ARG A CA 1
ATOM 1441 C C . ARG A 1 190 ? -5.191 -5.636 23.182 1.00 96.81 190 ARG A C 1
ATOM 1443 O O . ARG A 1 190 ? -4.537 -5.909 22.177 1.00 96.81 190 ARG A O 1
ATOM 1450 N N . THR A 1 191 ? -6.503 -5.848 23.243 1.00 98.19 191 THR A N 1
ATOM 1451 C CA . THR A 1 191 ? -7.331 -6.254 22.102 1.00 98.19 191 THR A CA 1
ATOM 1452 C C . THR A 1 191 ? -8.523 -5.316 21.978 1.00 98.19 191 THR A C 1
ATOM 1454 O O . THR A 1 191 ? -9.134 -4.974 22.988 1.00 98.19 191 THR A O 1
ATOM 1457 N N . VAL A 1 192 ? -8.866 -4.946 20.746 1.00 98.44 192 VAL A N 1
ATOM 1458 C CA . VAL A 1 192 ? -10.086 -4.205 20.393 1.00 98.44 192 VAL A CA 1
ATOM 1459 C C . VAL A 1 192 ? -10.862 -5.032 19.362 1.00 98.44 192 VAL A C 1
ATOM 1461 O O . VAL A 1 192 ? -10.274 -5.439 18.363 1.00 98.44 192 VAL A O 1
ATOM 1464 N N . ASP A 1 193 ? -12.149 -5.327 19.588 1.00 98.50 193 ASP A N 1
ATOM 1465 C CA . ASP A 1 193 ? -12.973 -6.177 18.695 1.00 98.50 193 ASP A CA 1
ATOM 1466 C C . ASP A 1 193 ? -14.355 -5.568 18.435 1.00 98.50 193 ASP A C 1
ATOM 1468 O O . ASP A 1 193 ? -15.362 -5.898 19.068 1.00 98.50 193 ASP A O 1
ATOM 1472 N N . GLY A 1 194 ? -14.416 -4.687 17.444 1.00 98.50 194 GLY A N 1
ATOM 1473 C CA . GLY A 1 194 ? -15.573 -3.828 17.240 1.00 98.50 194 GLY A CA 1
ATOM 1474 C C . GLY A 1 194 ? -15.982 -3.655 15.787 1.00 98.50 194 GLY A C 1
ATOM 1475 O O . GLY A 1 194 ? -15.390 -4.216 14.860 1.00 98.50 194 GLY A O 1
ATOM 1476 N N . ARG A 1 195 ? -17.037 -2.866 15.587 1.00 98.50 195 ARG A N 1
ATOM 1477 C CA . ARG A 1 195 ? -17.488 -2.443 14.257 1.00 98.50 195 ARG A CA 1
ATOM 1478 C C . ARG A 1 195 ? -16.531 -1.388 13.715 1.00 98.50 195 ARG A C 1
ATOM 1480 O O . ARG A 1 195 ? -16.197 -0.449 14.428 1.00 98.50 195 ARG A O 1
ATOM 1487 N N . VAL A 1 196 ? -16.133 -1.498 12.452 1.00 98.62 196 VAL A N 1
ATOM 1488 C CA . VAL A 1 196 ? -15.357 -0.430 11.811 1.00 98.62 196 VAL A CA 1
ATOM 1489 C C . VAL A 1 196 ? -16.290 0.729 11.476 1.00 98.62 196 VAL A C 1
ATOM 1491 O O . VAL A 1 196 ? -17.337 0.539 10.853 1.00 98.62 196 VAL A O 1
ATOM 1494 N N . LEU A 1 197 ? -15.919 1.929 11.914 1.00 97.75 197 LEU A N 1
ATOM 1495 C CA . LEU A 1 197 ? -16.667 3.158 11.661 1.00 97.75 197 LEU A CA 1
ATOM 1496 C C . LEU A 1 197 ? -16.055 3.994 10.543 1.00 97.75 197 LEU A C 1
ATOM 1498 O O . LEU A 1 197 ? -16.789 4.652 9.810 1.00 97.75 197 LEU A O 1
ATOM 1502 N N . ASN A 1 198 ? -14.725 4.037 10.476 1.00 97.00 198 ASN A N 1
ATOM 1503 C CA . ASN A 1 198 ? -13.989 4.889 9.551 1.00 97.00 198 ASN A CA 1
ATOM 1504 C C . ASN A 1 198 ? -12.532 4.420 9.418 1.00 97.00 198 ASN A C 1
ATOM 1506 O O . ASN A 1 198 ? -12.083 3.529 10.141 1.00 97.00 198 ASN A O 1
ATOM 1510 N N . VAL A 1 199 ? -11.790 5.058 8.522 1.00 97.69 199 VAL A N 1
ATOM 1511 C CA . VAL A 1 199 ? -10.366 4.835 8.283 1.00 97.69 199 VAL A CA 1
ATOM 1512 C C . VAL A 1 199 ? -9.696 6.155 7.915 1.00 97.69 199 VAL A C 1
ATOM 1514 O O . VAL A 1 199 ? -10.323 6.994 7.273 1.00 97.69 199 VAL A O 1
ATOM 1517 N N . HIS A 1 200 ? -8.430 6.342 8.269 1.00 97.12 200 HIS A N 1
ATOM 1518 C CA . HIS A 1 200 ? -7.556 7.378 7.720 1.00 97.12 200 HIS A CA 1
ATOM 1519 C C . HIS A 1 200 ? -6.573 6.720 6.755 1.00 97.12 200 HIS A C 1
ATOM 1521 O O . HIS A 1 200 ? -5.791 5.867 7.165 1.00 97.12 200 HIS A O 1
ATOM 1527 N N . GLN A 1 201 ? -6.653 7.079 5.471 1.00 94.62 201 GLN A N 1
ATOM 1528 C CA . GLN A 1 201 ? -5.744 6.601 4.427 1.00 94.62 201 GLN A CA 1
ATOM 1529 C C . GLN A 1 201 ? -5.769 7.516 3.195 1.00 94.62 201 GLN A C 1
ATOM 1531 O O . GLN A 1 201 ? -6.665 8.356 3.033 1.00 94.62 201 GLN A O 1
ATOM 1536 N N . ARG A 1 202 ? -4.782 7.338 2.307 1.00 92.69 202 ARG A N 1
ATOM 1537 C CA . ARG A 1 202 ? -4.670 8.041 1.011 1.00 92.69 202 ARG A CA 1
ATOM 1538 C C . ARG A 1 202 ? -4.291 7.131 -0.166 1.00 92.69 202 ARG A C 1
ATOM 1540 O O . ARG A 1 202 ? -3.918 7.626 -1.229 1.00 92.69 202 ARG A O 1
ATOM 1547 N N . MET A 1 203 ? -4.347 5.817 0.024 1.00 92.50 203 MET A N 1
ATOM 1548 C CA . MET A 1 203 ? -4.005 4.823 -0.992 1.00 92.50 203 MET A CA 1
ATOM 1549 C C . MET A 1 203 ? -5.080 4.769 -2.083 1.00 92.50 203 MET A C 1
ATOM 1551 O O . MET A 1 203 ? -4.751 4.959 -3.253 1.00 92.50 203 MET A O 1
ATOM 1555 N N . VAL A 1 204 ? -6.352 4.642 -1.692 1.00 94.75 204 VAL A N 1
ATOM 1556 C CA . VAL A 1 204 ? -7.519 4.577 -2.594 1.00 94.75 204 VAL A CA 1
ATOM 1557 C C . VAL A 1 204 ? -8.456 5.773 -2.427 1.00 94.75 204 VAL A C 1
ATOM 1559 O O . VAL A 1 204 ? -8.500 6.389 -1.356 1.00 94.75 204 VAL A O 1
ATOM 1562 N N . TYR A 1 205 ? -9.231 6.105 -3.461 1.00 92.25 205 TYR A N 1
ATOM 1563 C CA . TYR A 1 205 ? -10.320 7.079 -3.354 1.00 92.25 205 TYR A CA 1
ATOM 1564 C C . TYR A 1 205 ? -11.624 6.446 -2.828 1.00 92.25 205 TYR A C 1
ATOM 1566 O O . TYR A 1 205 ? -11.958 5.331 -3.228 1.00 92.25 205 TYR A O 1
ATOM 1574 N N . PRO A 1 206 ? -12.400 7.160 -1.983 1.00 92.94 206 PRO A N 1
ATOM 1575 C CA . PRO A 1 206 ? -12.123 8.502 -1.465 1.00 92.94 206 PRO A CA 1
ATOM 1576 C C . PRO A 1 206 ? -11.006 8.505 -0.406 1.00 92.94 206 PRO A C 1
ATOM 1578 O O . PRO A 1 206 ? -11.004 7.706 0.528 1.00 92.94 206 PRO A O 1
ATOM 1581 N N . ALA A 1 207 ? -10.066 9.447 -0.534 1.00 91.81 207 ALA A N 1
ATOM 1582 C CA . ALA A 1 207 ? -9.042 9.667 0.484 1.00 91.81 207 ALA A CA 1
ATOM 1583 C C . ALA A 1 207 ? -9.682 10.270 1.744 1.00 91.81 207 ALA A C 1
ATOM 1585 O O . ALA A 1 207 ? -10.492 11.193 1.647 1.00 91.81 207 ALA A O 1
ATOM 1586 N N . SER A 1 208 ? -9.297 9.774 2.917 1.00 92.50 208 SER A N 1
ATOM 1587 C CA . SER A 1 208 ? -9.925 10.128 4.198 1.00 92.50 208 SER A CA 1
ATOM 1588 C C . SER A 1 208 ? -8.974 10.787 5.198 1.00 92.50 208 SER A C 1
ATOM 1590 O O . SER A 1 208 ? -9.423 11.290 6.223 1.00 92.50 208 SER A O 1
ATOM 1592 N N . SER A 1 209 ? -7.676 10.831 4.889 1.00 90.75 209 SER A N 1
ATOM 1593 C CA . SER A 1 209 ? -6.670 11.542 5.682 1.00 90.75 209 SER A CA 1
ATOM 1594 C C . SER A 1 209 ? -6.145 12.796 4.972 1.00 90.75 209 SER A C 1
ATOM 1596 O O . SER A 1 209 ? -5.967 12.812 3.749 1.00 90.75 209 SER A O 1
ATOM 1598 N N . SER A 1 210 ? -5.831 13.838 5.750 1.00 84.88 210 SER A N 1
ATOM 1599 C CA . SER A 1 210 ? -5.065 15.010 5.302 1.00 84.88 210 SER A CA 1
ATOM 1600 C C . SER A 1 210 ? -3.545 14.809 5.326 1.00 84.88 210 SER A C 1
ATOM 1602 O O . SER A 1 210 ? -2.826 15.581 4.694 1.00 84.88 210 SER A O 1
ATOM 1604 N N . LEU A 1 211 ? -3.045 13.808 6.054 1.00 87.19 211 LEU A N 1
ATOM 1605 C CA . LEU A 1 211 ? -1.622 13.510 6.180 1.00 87.19 211 LEU A CA 1
ATOM 1606 C C . LEU A 1 211 ? -1.199 12.445 5.148 1.00 87.19 211 LEU A C 1
ATOM 1608 O O . LEU A 1 211 ? -1.899 11.451 4.974 1.00 87.19 211 LEU A O 1
ATOM 1612 N N . PRO A 1 212 ? -0.047 12.600 4.467 1.00 82.44 212 PRO A N 1
ATOM 1613 C CA . PRO A 1 212 ? 0.352 11.715 3.367 1.00 82.44 212 PRO A CA 1
ATOM 1614 C C . PRO A 1 212 ? 0.436 10.220 3.698 1.00 82.44 212 PRO A C 1
ATOM 1616 O O . PRO A 1 212 ? 0.090 9.389 2.864 1.00 82.44 212 PRO A O 1
ATOM 1619 N N . ILE A 1 213 ? 0.903 9.888 4.903 1.00 85.19 213 ILE A N 1
ATOM 1620 C CA . ILE A 1 213 ? 1.241 8.519 5.324 1.00 85.19 213 ILE A CA 1
ATOM 1621 C C . ILE A 1 213 ? 0.482 8.074 6.583 1.00 85.19 213 ILE A C 1
ATOM 1623 O O . ILE A 1 213 ? 0.884 7.119 7.243 1.00 85.19 213 ILE A O 1
ATOM 1627 N N . GLU A 1 214 ? -0.595 8.769 6.943 1.00 90.88 214 GLU A N 1
ATOM 1628 C CA . GLU A 1 214 ? -1.433 8.365 8.073 1.00 90.88 214 GLU A CA 1
ATOM 1629 C C . GLU A 1 214 ? -2.269 7.138 7.693 1.00 90.88 214 GLU A C 1
ATOM 1631 O O . GLU A 1 214 ? -2.910 7.115 6.641 1.00 90.88 214 GLU A O 1
ATOM 1636 N N . ASN A 1 215 ? -2.219 6.114 8.549 1.00 95.12 215 ASN A N 1
ATOM 1637 C CA . ASN A 1 215 ? -2.889 4.833 8.360 1.00 95.12 215 ASN A CA 1
ATOM 1638 C C . ASN A 1 215 ? -3.477 4.386 9.700 1.00 95.12 215 ASN A C 1
ATOM 1640 O O . ASN A 1 215 ? -2.752 3.856 10.542 1.00 95.12 215 ASN A O 1
ATOM 1644 N N . SER A 1 216 ? -4.779 4.590 9.891 1.00 97.56 216 SER A N 1
ATOM 1645 C CA . SER A 1 216 ? -5.467 4.166 11.112 1.00 97.56 216 SER A CA 1
ATOM 1646 C C . SER A 1 216 ? -6.923 3.775 10.863 1.00 97.56 216 SER A C 1
ATOM 1648 O O . SER A 1 216 ? -7.552 4.223 9.904 1.00 97.56 216 SER A O 1
ATOM 1650 N N . ILE A 1 217 ? -7.469 2.907 11.716 1.00 98.38 217 ILE A N 1
ATOM 1651 C CA . ILE A 1 217 ? -8.848 2.402 11.637 1.00 98.38 217 ILE A CA 1
ATOM 1652 C C . ILE A 1 217 ? -9.603 2.856 12.881 1.00 98.38 217 ILE A C 1
ATOM 1654 O O . ILE A 1 217 ? -9.134 2.639 13.994 1.00 98.38 217 ILE A O 1
ATOM 1658 N N . LEU A 1 218 ? -10.789 3.436 12.708 1.00 98.56 218 LEU A N 1
ATOM 1659 C CA . LEU A 1 218 ? -11.679 3.754 13.820 1.00 98.56 218 LEU A CA 1
ATOM 1660 C C . LEU A 1 218 ? -12.615 2.576 14.082 1.00 98.56 218 LEU A C 1
ATOM 1662 O O . LEU A 1 218 ? -13.427 2.221 13.221 1.00 98.56 218 LEU A O 1
ATOM 1666 N N . VAL A 1 219 ? -12.540 2.011 15.282 1.00 98.62 219 VAL A N 1
ATOM 1667 C CA . VAL A 1 219 ? -13.335 0.856 15.708 1.00 98.62 219 VAL A CA 1
ATOM 1668 C C . VAL A 1 219 ? -14.235 1.235 16.886 1.00 98.62 219 VAL A C 1
ATOM 1670 O O . VAL A 1 219 ? -13.797 1.897 17.824 1.00 98.62 219 VAL A O 1
ATOM 1673 N N . GLU A 1 220 ? -15.503 0.825 16.830 1.00 98.31 220 GLU A N 1
ATOM 1674 C CA . GLU A 1 220 ? -16.480 0.942 17.916 1.00 98.31 220 GLU A CA 1
ATOM 1675 C C . GLU A 1 220 ? -16.641 -0.392 18.647 1.00 98.31 220 GLU A C 1
ATOM 1677 O O . GLU A 1 220 ? -17.163 -1.361 18.086 1.00 98.31 220 GLU A O 1
ATOM 1682 N N . ASP A 1 221 ? -16.176 -0.407 19.893 1.00 94.88 221 ASP A N 1
ATOM 1683 C CA . ASP A 1 221 ? -16.256 -1.499 20.865 1.00 94.88 221 ASP A CA 1
ATOM 1684 C C . ASP A 1 221 ? -16.894 -0.962 22.171 1.00 94.88 221 ASP A C 1
ATOM 1686 O O . ASP A 1 221 ? -17.967 -0.358 22.098 1.00 94.88 221 ASP A O 1
ATOM 1690 N N . ASP A 1 222 ? -16.253 -1.078 23.345 1.00 93.81 222 ASP A N 1
ATOM 1691 C CA . ASP A 1 222 ? -16.649 -0.380 24.588 1.00 93.81 222 ASP A CA 1
ATOM 1692 C C . ASP A 1 222 ? -16.195 1.097 24.580 1.00 93.81 222 ASP A C 1
ATOM 1694 O O . ASP A 1 222 ? -15.519 1.600 25.479 1.00 93.81 222 ASP A O 1
ATOM 1698 N N . GLY A 1 223 ? -16.507 1.786 23.481 1.00 96.56 223 GLY A N 1
ATOM 1699 C CA . GLY A 1 223 ? -15.968 3.096 23.135 1.00 96.56 223 GLY A CA 1
ATOM 1700 C C . GLY A 1 223 ? -15.413 3.142 21.714 1.00 96.56 223 GLY A C 1
ATOM 1701 O O . GLY A 1 223 ? -15.439 2.161 20.970 1.00 96.56 223 GLY A O 1
ATOM 1702 N N . ARG A 1 224 ? -14.936 4.322 21.313 1.00 98.12 224 ARG A N 1
ATOM 1703 C CA . ARG A 1 224 ? -14.273 4.525 20.021 1.00 98.12 224 ARG A CA 1
ATOM 1704 C C . ARG A 1 224 ? -12.769 4.452 20.211 1.00 98.12 224 ARG A C 1
ATOM 1706 O O . ARG A 1 224 ? -12.244 5.152 21.072 1.00 98.12 224 ARG A O 1
ATOM 1713 N N . HIS A 1 225 ? -12.114 3.650 19.383 1.00 98.19 225 HIS A N 1
ATOM 1714 C CA . HIS A 1 225 ? -10.673 3.450 19.421 1.00 98.19 225 HIS A CA 1
ATOM 1715 C C . HIS A 1 225 ? -10.077 3.610 18.029 1.00 98.19 225 HIS A C 1
ATOM 1717 O O . HIS A 1 225 ? -10.527 2.964 17.079 1.00 98.19 225 HIS A O 1
ATOM 1723 N N . TRP A 1 226 ? -9.064 4.458 17.915 1.00 97.88 226 TRP A N 1
ATOM 1724 C CA . TRP A 1 226 ? -8.180 4.493 16.763 1.00 97.88 226 TRP A CA 1
ATOM 1725 C C . TRP A 1 226 ? -7.135 3.393 16.887 1.00 97.88 226 TRP A C 1
ATOM 1727 O O . TRP A 1 226 ? -6.490 3.241 17.920 1.00 97.88 226 TRP A O 1
ATOM 1737 N N . ILE A 1 227 ? -6.985 2.624 15.817 1.00 98.44 227 ILE A N 1
ATOM 1738 C CA . ILE A 1 227 ? -6.036 1.523 15.704 1.00 98.44 227 ILE A CA 1
ATOM 1739 C C . ILE A 1 227 ? -4.992 1.913 14.665 1.00 98.44 227 ILE A C 1
ATOM 1741 O O . ILE A 1 227 ? -5.350 2.137 13.507 1.00 98.44 227 ILE A O 1
ATOM 1745 N N . GLY A 1 228 ? -3.730 1.994 15.071 1.00 97.44 228 GLY A N 1
ATOM 1746 C CA . GLY A 1 228 ? -2.595 2.243 14.187 1.00 97.44 228 GLY A CA 1
ATOM 1747 C C . GLY A 1 228 ? -1.780 0.975 13.938 1.00 97.44 228 GLY A C 1
ATOM 1748 O O . GLY A 1 228 ? -2.168 -0.126 14.332 1.00 97.44 228 GLY A O 1
ATOM 1749 N N . GLY A 1 229 ? -0.639 1.124 13.264 1.00 94.88 229 GLY A N 1
ATOM 1750 C CA . GLY A 1 229 ? 0.298 0.015 13.059 1.00 94.88 229 GLY A CA 1
ATOM 1751 C C . GLY A 1 229 ? 1.160 -0.305 14.281 1.00 94.88 229 GLY A C 1
ATOM 1752 O O . GLY A 1 229 ? 1.033 0.363 15.305 1.00 94.88 229 GLY A O 1
ATOM 1753 N N . PRO A 1 230 ? 2.098 -1.260 14.159 1.00 91.19 230 PRO A N 1
ATOM 1754 C CA . PRO A 1 230 ? 2.929 -1.719 15.280 1.00 91.19 230 PRO A CA 1
ATOM 1755 C C . PRO A 1 230 ? 3.788 -0.621 15.930 1.00 91.19 230 PRO A C 1
ATOM 1757 O O . PRO A 1 230 ? 4.236 -0.762 17.059 1.00 91.19 230 PRO A O 1
ATOM 1760 N N . HIS A 1 231 ? 4.020 0.485 15.216 1.00 89.81 231 HIS A N 1
ATOM 1761 C CA . HIS A 1 231 ? 4.820 1.631 15.662 1.00 89.81 231 HIS A CA 1
ATOM 1762 C C . HIS A 1 231 ? 3.961 2.879 15.928 1.00 89.81 231 HIS A C 1
ATOM 1764 O O . HIS A 1 231 ? 4.466 4.002 15.882 1.00 89.81 231 HIS A O 1
ATOM 1770 N N . ALA A 1 232 ? 2.651 2.702 16.111 1.00 92.31 232 ALA A N 1
ATOM 1771 C CA . ALA A 1 232 ? 1.733 3.788 16.418 1.00 92.31 232 ALA A CA 1
ATOM 1772 C C . ALA A 1 232 ? 2.098 4.466 17.743 1.00 92.31 232 ALA A C 1
ATOM 1774 O O . ALA A 1 232 ? 2.545 3.820 18.686 1.00 92.31 232 ALA A O 1
ATOM 1775 N N . VAL A 1 233 ? 1.900 5.783 17.795 1.00 91.81 233 VAL A N 1
ATOM 1776 C CA . VAL A 1 233 ? 2.205 6.614 18.975 1.00 91.81 233 VAL A CA 1
ATOM 1777 C C . VAL A 1 233 ? 1.006 7.469 19.380 1.00 91.81 233 VAL A C 1
ATOM 1779 O O . VAL A 1 233 ? 0.908 7.872 20.532 1.00 91.81 233 VAL A O 1
ATOM 1782 N N . LEU A 1 234 ? 0.106 7.776 18.439 1.00 93.56 234 LEU A N 1
ATOM 1783 C CA . LEU A 1 234 ? -1.026 8.682 18.664 1.00 93.56 234 LEU A CA 1
ATOM 1784 C C . LEU A 1 234 ? -2.352 7.931 18.816 1.00 93.56 234 LEU A C 1
ATOM 1786 O O . LEU A 1 234 ? -3.300 8.461 19.387 1.00 93.56 234 LEU A O 1
ATOM 1790 N N . GLU A 1 235 ? -2.430 6.731 18.253 1.00 97.00 235 GLU A N 1
ATOM 1791 C CA . GLU A 1 235 ? -3.598 5.867 18.270 1.00 97.00 235 GLU A CA 1
ATOM 1792 C C . GLU A 1 235 ? -3.783 5.167 19.626 1.00 97.00 235 GLU A C 1
ATOM 1794 O O . GLU A 1 235 ? -2.839 4.986 20.387 1.00 97.00 235 GLU A O 1
ATOM 1799 N N . ASP A 1 236 ? -5.006 4.720 19.922 1.00 97.56 236 ASP A N 1
ATOM 1800 C CA . ASP A 1 236 ? -5.332 4.032 21.179 1.00 97.56 236 ASP A CA 1
ATOM 1801 C C . ASP A 1 236 ? -4.739 2.609 21.261 1.00 97.56 236 ASP A C 1
ATOM 1803 O O . ASP A 1 236 ? -4.671 2.013 22.340 1.00 97.56 236 ASP A O 1
ATOM 1807 N N . LEU A 1 237 ? -4.379 2.025 20.113 1.00 98.19 237 LEU A N 1
ATOM 1808 C CA . LEU A 1 237 ? -3.756 0.707 19.994 1.00 98.19 237 LEU A CA 1
ATOM 1809 C C . LEU A 1 237 ? -2.733 0.707 18.850 1.00 98.19 237 LEU A C 1
ATOM 1811 O O . LEU A 1 237 ? -3.091 0.992 17.704 1.00 98.19 237 LEU A O 1
ATOM 1815 N N . ALA A 1 238 ? -1.501 0.296 19.144 1.00 98.00 238 ALA A N 1
ATOM 1816 C CA . ALA A 1 238 ? -0.536 -0.148 18.144 1.00 98.00 238 ALA A CA 1
ATOM 1817 C C . ALA A 1 238 ? -0.807 -1.621 17.827 1.00 98.00 238 ALA A C 1
ATOM 1819 O O . ALA A 1 238 ? -0.578 -2.493 18.666 1.00 98.00 238 ALA A O 1
ATOM 1820 N N . ALA A 1 239 ? -1.370 -1.903 16.650 1.00 98.00 239 ALA A N 1
ATOM 1821 C CA . ALA A 1 239 ? -1.754 -3.260 16.283 1.00 98.00 239 ALA A CA 1
ATOM 1822 C C . ALA A 1 239 ? -0.606 -4.011 15.606 1.00 98.00 239 ALA A C 1
ATOM 1824 O O . ALA A 1 239 ? -0.084 -3.564 14.586 1.00 98.00 239 ALA A O 1
ATOM 1825 N N . ASP A 1 240 ? -0.311 -5.199 16.127 1.00 96.56 240 ASP A N 1
ATOM 1826 C CA . ASP A 1 240 ? 0.595 -6.171 15.510 1.00 96.56 240 ASP A CA 1
ATOM 1827 C C . ASP A 1 240 ? -0.146 -7.071 14.516 1.00 96.56 240 ASP A C 1
ATOM 1829 O O . ASP A 1 240 ? 0.442 -7.631 13.595 1.00 96.56 240 ASP A O 1
ATOM 1833 N N . ARG A 1 241 ? -1.459 -7.239 14.719 1.00 97.88 241 ARG A N 1
ATOM 1834 C CA . ARG A 1 241 ? -2.299 -8.098 13.887 1.00 97.88 241 ARG A CA 1
ATOM 1835 C C . ARG A 1 241 ? -3.745 -7.634 13.860 1.00 97.88 241 ARG A C 1
ATOM 1837 O O . ARG A 1 241 ? -4.320 -7.292 14.896 1.00 97.88 241 ARG A O 1
ATOM 1844 N N . LEU A 1 242 ? -4.354 -7.683 12.678 1.00 98.50 242 LEU A N 1
ATOM 1845 C CA . LEU A 1 242 ? -5.730 -7.269 12.428 1.00 98.50 242 LEU A CA 1
ATOM 1846 C C . LEU A 1 242 ? -6.499 -8.370 11.699 1.00 98.50 242 LEU A C 1
ATOM 1848 O O . LEU A 1 242 ? -6.069 -8.854 10.660 1.00 98.50 242 LEU A O 1
ATOM 1852 N N . LEU A 1 243 ? -7.668 -8.734 12.216 1.00 98.50 243 LEU A N 1
ATOM 1853 C CA . LEU A 1 243 ? -8.621 -9.632 11.570 1.00 98.50 243 LEU A CA 1
ATOM 1854 C C . LEU A 1 243 ? -9.849 -8.833 11.135 1.00 98.50 243 LEU A C 1
ATOM 1856 O O . LEU A 1 243 ? -10.600 -8.336 11.979 1.00 98.50 243 LEU A O 1
ATOM 1860 N N . LEU A 1 244 ? -10.085 -8.769 9.827 1.00 98.50 244 LEU A N 1
ATOM 1861 C CA . LEU A 1 244 ? -11.308 -8.225 9.247 1.00 98.50 244 LEU A CA 1
ATOM 1862 C C . LEU A 1 244 ? -12.310 -9.345 8.969 1.00 98.50 244 LEU A C 1
ATOM 1864 O O . LEU A 1 244 ? -11.961 -10.412 8.465 1.00 98.50 244 LEU A O 1
ATOM 1868 N N . ARG A 1 245 ? -13.581 -9.088 9.270 1.00 98.38 245 ARG A N 1
ATOM 1869 C CA . ARG A 1 245 ? -14.710 -9.985 8.984 1.00 98.38 245 ARG A CA 1
ATOM 1870 C C . ARG A 1 245 ? -15.953 -9.169 8.659 1.00 98.38 245 ARG A C 1
ATOM 1872 O O . ARG A 1 245 ? -16.056 -8.022 9.084 1.00 98.38 245 ARG A O 1
ATOM 1879 N N . ARG A 1 246 ? -16.915 -9.757 7.945 1.00 97.25 246 ARG A N 1
ATOM 1880 C CA . ARG A 1 246 ? -18.234 -9.126 7.772 1.00 97.25 246 ARG A CA 1
ATOM 1881 C C . ARG A 1 246 ? -18.896 -8.916 9.141 1.00 97.2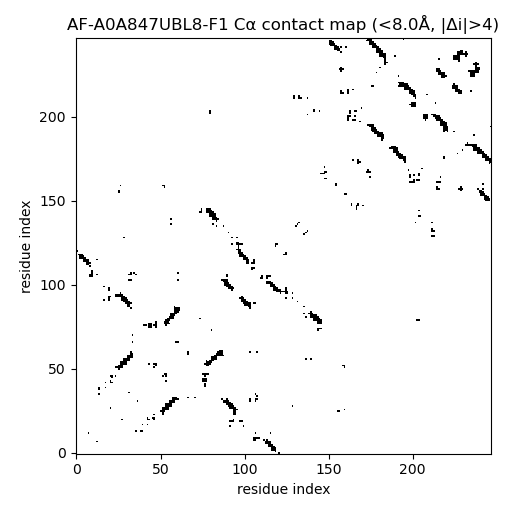5 246 ARG A C 1
ATOM 1883 O O . ARG A 1 246 ? -18.705 -9.742 10.040 1.00 97.25 246 ARG A O 1
ATOM 1890 N N . ALA A 1 247 ? -19.577 -7.782 9.298 1.00 87.81 247 ALA A N 1
ATOM 1891 C CA . ALA A 1 247 ? -20.246 -7.400 10.542 1.00 87.81 247 ALA A CA 1
ATOM 1892 C C . ALA A 1 247 ? -21.503 -8.230 10.821 1.00 87.81 247 ALA A C 1
ATOM 1894 O O . ALA A 1 247 ? -22.166 -8.658 9.849 1.00 87.81 247 ALA A O 1
#

Secondary structure (DSSP, 8-state):
---EEEE--HHHHHHHHHHHHHT-SSEEEEEEEGGGHHHHHHHHHHHHHTT-EEEEEEE--TT-GGGGSPPPP-TTT-SEEEEESS---EEEEETTTEEEEE-THHHHTS-TT-EEEEEE-HHHHHHHHHHHHHHTGGGSEEEEEPPPPPSSEEES-HHHHHHHHHHHHHTT--EEEEEEEE-TTT--EEEEEEEEEEEE-SSSSSP--SSTT--EEEEEESEEEEEE-TT-SSSSEEEEEEEEEE-

Solvent-accessible surface area (backbone atoms only — not comparable to full-atom values): 13062 Å² total; per-residue (Å²): 142,66,70,52,71,43,72,58,56,44,68,57,53,52,52,50,49,47,55,47,52,72,70,42,84,52,28,38,43,38,28,43,46,63,84,54,45,81,83,39,40,71,58,32,25,54,35,41,76,73,67,30,38,27,40,35,41,32,20,25,59,85,90,44,76,69,62,78,49,83,77,77,87,50,73,64,44,21,43,32,27,29,42,30,83,54,72,51,51,31,34,38,38,26,62,54,30,29,39,40,40,29,50,46,51,33,71,70,70,83,47,96,76,31,52,33,33,34,42,81,41,43,72,60,29,45,50,51,51,48,49,47,41,67,75,45,56,73,80,27,46,80,76,41,68,54,75,64,70,77,69,70,40,76,34,66,49,42,67,50,46,38,49,47,50,48,39,22,57,70,70,72,47,63,37,24,39,38,35,37,33,25,27,52,90,77,63,46,77,44,76,49,73,18,42,55,77,50,54,28,32,57,86,55,84,81,59,59,40,94,51,81,83,47,46,29,37,31,30,42,54,104,50,80,40,39,35,20,24,71,83,32,74,86,34,64,25,11,24,53,33,37,36,39,31,72,98

Organism: NCBI:txid57705

Foldseek 3Di:
DDQDKDQDAQVVQLVQLLVQLQPFDAEKAWEAELVCCVVCLVSLLVSVVNVHQYEYEYEHDPPDPCVVDDRPDCQSRHQWYFYDPDFDWGWIAGPLFWTKTWGNCRNVVVDNRTMMTIGGGNVVSVVVVLVCLVPPVLPTGTPDHYAQDDPFDKHQFLQSVLSNVVNCVVVVFWKWKWFWAAFQPPRHTDIDTFTWDDWAARRDPPHDHPDRPDGWTWGDDVHTWIEDDCNDRPTRYHGSMMTMHGD

Nearest PDB structures (foldseek):
  5bpi-assembly1_C  TM=7.202E-01  e=4.035E-07  Pyrococcus furiosus
  5bpd-assembly1_A  TM=7.497E-01  e=1.149E-06  Pyrococcus furiosus
  5bpd-assembly1_C  TM=7.211E-01  e=1.081E-06  Pyrococcus furiosus
  5bpd-assembly1_D  TM=7.297E-01  e=1.768E-06  Pyrococcus furiosus
  5bpi-assembly1_D  TM=7.154E-01  e=1.300E-06  Pyrococcus furiosus

InterPro domains:
  IPR021586 Transcription regulator TrmB, C-terminal [PF11495] (9-246)
  IPR037253 TrmB/BL1, C-terminal domain superfamily [SSF159071] (150-245)

Sequence (247 aa):
MTVDTEVIERDAILDRIRALVDGAASEVALSVPHTALPELEATLSAAVDRGLLVLVLVWDPPHDERSKRELPSLANCSTVARRSEDIAPVFCCVDNERGLIGNGSSITGDSPDDVVGTFDFQEVAHGFYRDFVTNFWMFASEVHAADVPDLPATYDGIRQAVTNVALCLRDDVPIRCRATGHDPETGAERTVDGRVLNVHQRMVYPASSSLPIENSILVEDDGRHWIGGPHAVLEDLAADRLLLRRA